Protein AF-A0A9E1IEE6-F1 (afdb_monomer)

Nearest PDB structures (foldseek):
  2by3-assembly1_A  TM=5.890E-01  e=3.927E-01  Deinococcus radiodurans R1 = ATCC 13939 = DSM 20539
  2bhz-assembly1_A  TM=4.614E-01  e=3.352E-01  Deinococcus radiodurans R1 = ATCC 13939 = DSM 20539
  8j0n-assembly1_G  TM=4.152E-01  e=2.861E-01  Homo sapiens
  1h8n-assembly1_A  TM=1.822E-01  e=6.530E-02  Mus musculus
  6fwv-assembly1_A  TM=1.696E-01  e=1.780E-01  Bacillus anthracis

Foldseek 3Di:
DDDDDDDPPDPDDPPDPPPVAPAFDFPDQDFDLQFAFWEWEWEDDVFTKTKIWGWPAHAQQFDAFPDDDPFKGWTDRDADEDDEDPQWDGGSVNDTDGGIAIQQQKWKWKAFPNRTDIFHADPRNMTMDTDRDGFKMWIWMDDDPDTYTYDIWGEDPFDWDKAWEFPADQQQSFKIKIFTDQRVPKFKKKFWWAQPVVVVGRTIMIGMDISVVRIDMDGSVRFNRSQPDRGTDRAWMWTTGWGWDADVRGIYIYIYTYTDGHDYHYD

Secondary structure (DSSP, 8-state):
-----------PPPP------EEE-TTSSS--GGGEEEEEEEEEESEEEEEEEEBSS--TT--S-SEE-SSEEEE------SPPPTTEEE-TTS-EEEPP-B-SS-EEEEEETTEEEEE---GGG-EEEEES--SEEEEEEEETTEEEEEPPEE-------EEEEESS-SSS--SEEEEE---SS--EEEEEEEPPTTS-S--EEEEEEEGGG-EEEE-HHHHGGG--SS------EEEEEEEEEEETTEEEEEEEEEEE-PPEE--

Mean predicted aligned error: 6.98 Å

Sequence (267 aa):
MIFLLLFCCKKEEPPDDKDDTDIVQPEDAFCPHEQLIGTVGVTLEGSLELGARVFDKAHPWIGPPSASSAHCVFHEYQAQCKPCDSGQVCSFAGECVDEQRAVDDLSLIVTVDGIEHTLEPKDLGLIWEQFDQGSRFSFELLWADNHIETEEFTMFDDDLSVTVTAQGDYEHPGELDVSWSNPGSGGYVSTLIPINHHAGAPTFTSCQASASDEEFVVPAEMVDPLSVGTGLEFQSVQYGTYAAAFVDGGCIQFSVFRYRFPDVDFP

Solvent-accessible surface area (backbone atoms only — not comparable to full-atom values): 14568 Å² total; per-residue (Å²): 140,82,86,83,81,83,79,77,80,75,77,80,73,77,80,80,76,80,79,73,64,52,67,46,63,67,85,45,48,65,48,58,69,54,31,32,20,26,43,38,37,39,40,43,72,101,49,39,37,38,44,33,41,44,37,75,34,31,52,56,54,48,49,77,62,78,45,74,62,98,40,32,39,20,34,73,60,77,55,68,50,74,92,50,60,93,70,35,37,56,16,42,88,37,42,69,37,72,54,73,45,52,44,80,69,43,37,38,37,38,30,46,71,84,43,79,44,82,46,61,52,46,82,87,21,37,30,76,51,78,44,101,73,73,50,34,38,31,46,35,42,37,38,95,94,48,50,41,39,47,63,79,40,52,54,73,84,68,84,68,60,55,47,35,38,33,76,28,43,68,59,46,34,34,35,33,46,37,37,40,63,63,73,82,84,62,49,31,38,32,35,67,34,45,30,17,79,84,69,77,52,86,24,34,24,40,34,49,42,53,29,80,62,32,53,54,69,45,55,29,89,52,39,34,82,21,22,41,98,81,17,64,48,73,66,51,37,37,44,26,33,54,26,30,41,80,52,96,67,31,19,34,31,37,37,28,34,32,70,36,72,48,67,77,46,62,119

pLDDT: mean 89.86, std 14.49, range [39.28, 98.56]

Radius of gyration: 23.12 Å; Cα contacts (8 Å, |Δi|>4): 664; chains: 1; bounding box: 61×83×57 Å

Structure (mmCIF, N/CA/C/O backbone):
data_AF-A0A9E1IEE6-F1
#
_entry.id   AF-A0A9E1IEE6-F1
#
loop_
_atom_site.group_PDB
_atom_site.id
_atom_site.type_symbol
_atom_site.label_atom_id
_atom_site.label_alt_id
_atom_site.label_comp_id
_atom_site.label_asym_id
_atom_site.label_entity_id
_atom_site.label_seq_id
_atom_site.pdbx_PDB_ins_code
_atom_site.Cartn_x
_atom_site.Cartn_y
_atom_site.Cartn_z
_atom_site.occupancy
_atom_site.B_iso_or_equiv
_atom_site.auth_seq_id
_atom_site.auth_comp_id
_atom_site.auth_asym_id
_atom_site.auth_atom_id
_atom_site.pdbx_PDB_model_num
ATOM 1 N N . MET A 1 1 ? -38.559 -68.226 28.097 1.00 39.28 1 MET A N 1
ATOM 2 C CA . MET A 1 1 ? -37.328 -67.411 28.080 1.00 39.28 1 MET A CA 1
ATOM 3 C C . MET A 1 1 ? -37.351 -66.622 26.778 1.00 39.28 1 MET A C 1
ATOM 5 O O . MET A 1 1 ? -37.054 -67.185 25.738 1.00 39.28 1 MET A O 1
ATOM 9 N N . ILE A 1 2 ? -37.877 -65.396 26.807 1.00 46.50 2 ILE A N 1
ATOM 10 C CA . ILE A 1 2 ? -38.022 -64.518 25.635 1.00 46.50 2 ILE A CA 1
ATOM 11 C C . ILE A 1 2 ? -37.139 -63.306 25.924 1.00 46.50 2 ILE A C 1
ATOM 13 O O . ILE A 1 2 ? -37.371 -62.606 26.906 1.00 46.50 2 ILE A O 1
ATOM 17 N N . PHE A 1 3 ? -36.089 -63.126 25.126 1.00 41.50 3 PHE A N 1
ATOM 18 C CA . PHE A 1 3 ? -35.199 -61.971 25.189 1.00 41.50 3 PHE A CA 1
ATOM 19 C C . PHE A 1 3 ? -35.854 -60.815 24.419 1.00 41.50 3 PHE A C 1
ATOM 21 O O . PHE A 1 3 ? -36.014 -60.901 23.203 1.00 41.50 3 PHE A O 1
ATOM 28 N N . LEU A 1 4 ? -36.251 -59.752 25.126 1.00 43.28 4 LEU A N 1
ATOM 29 C CA . LEU A 1 4 ? -36.531 -58.447 24.524 1.00 43.28 4 LEU A CA 1
ATOM 30 C C . LEU A 1 4 ? -35.189 -57.758 24.236 1.00 43.28 4 LEU A C 1
ATOM 32 O O . LEU A 1 4 ? -34.442 -57.457 25.166 1.00 43.28 4 LEU A O 1
ATOM 36 N N . LEU A 1 5 ? -34.897 -57.492 22.964 1.00 47.44 5 LEU A N 1
ATOM 37 C CA . LEU A 1 5 ? -33.837 -56.576 22.544 1.00 47.44 5 LEU A CA 1
ATOM 38 C C . LEU A 1 5 ? -34.449 -55.176 22.409 1.00 47.44 5 LEU A C 1
ATOM 40 O O . LEU A 1 5 ? -35.192 -54.910 21.466 1.00 47.44 5 LEU A O 1
ATOM 44 N N . LEU A 1 6 ? -34.155 -54.294 23.370 1.00 48.22 6 LEU A N 1
ATOM 45 C CA . LEU A 1 6 ? -34.354 -52.854 23.216 1.00 48.22 6 LEU A CA 1
ATOM 46 C C . LEU A 1 6 ? -33.295 -52.328 22.238 1.00 48.22 6 LEU A C 1
ATOM 48 O O . LEU A 1 6 ? -32.111 -52.279 22.567 1.00 48.22 6 LEU A O 1
ATOM 52 N N . PHE A 1 7 ? -33.727 -51.921 21.048 1.00 47.34 7 PHE A N 1
ATOM 53 C CA . PHE A 1 7 ? -32.937 -51.058 20.176 1.00 47.34 7 PHE A CA 1
ATOM 54 C C . PHE A 1 7 ? -32.988 -49.631 20.737 1.00 47.34 7 PHE A C 1
ATOM 56 O O . PHE A 1 7 ? -34.015 -48.959 20.650 1.00 47.34 7 PHE A O 1
ATOM 63 N N . CYS A 1 8 ? -31.886 -49.171 21.332 1.00 49.84 8 CYS A N 1
ATOM 64 C CA . CYS A 1 8 ? -31.658 -47.748 21.561 1.00 49.84 8 CYS A CA 1
ATOM 65 C C . CYS A 1 8 ? -31.449 -47.071 20.203 1.00 49.84 8 CYS A C 1
ATOM 67 O O . CYS A 1 8 ? -30.401 -47.250 19.582 1.00 49.84 8 CYS A O 1
ATOM 69 N N . CYS A 1 9 ? -32.420 -46.275 19.754 1.00 49.56 9 CYS A N 1
ATOM 70 C CA . CYS A 1 9 ? -32.167 -45.258 18.741 1.00 49.56 9 CYS A CA 1
ATOM 71 C C . CYS A 1 9 ? -31.188 -44.242 19.335 1.00 49.56 9 CYS A C 1
ATOM 73 O O . CYS A 1 9 ? -31.548 -43.455 20.212 1.00 49.56 9 CYS A O 1
ATOM 75 N N . LYS A 1 10 ? -29.937 -44.294 18.880 1.00 45.06 10 LYS A N 1
ATOM 76 C CA . LYS A 1 10 ? -28.963 -43.229 19.089 1.00 45.06 10 LYS A CA 1
ATOM 77 C C . LYS A 1 10 ? -29.483 -42.030 18.293 1.00 45.06 10 LYS A C 1
ATOM 79 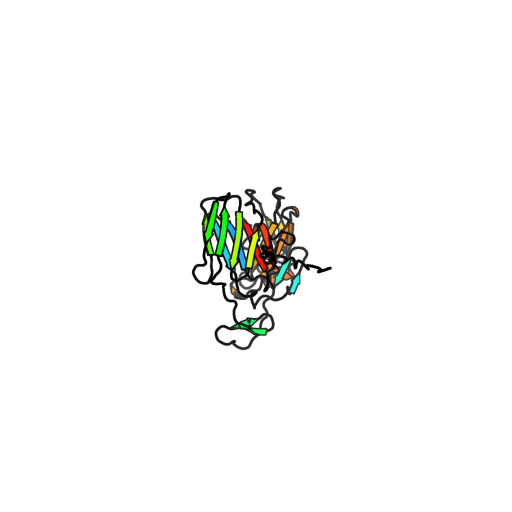O O . LYS A 1 10 ? -29.656 -42.133 17.083 1.00 45.06 10 LYS A O 1
ATOM 84 N N . LYS A 1 11 ? -29.848 -40.956 18.990 1.00 53.25 11 LYS A N 1
ATOM 85 C CA . LYS A 1 11 ? -30.224 -39.685 18.371 1.00 53.25 11 LYS A CA 1
ATOM 86 C C . LYS A 1 11 ? -28.966 -39.171 17.667 1.00 53.25 11 LYS A C 1
ATOM 88 O O . LYS A 1 11 ? -27.964 -38.962 18.341 1.00 53.25 11 LYS A O 1
ATOM 93 N N . GLU A 1 12 ? -28.993 -39.093 16.341 1.00 50.31 12 GLU A N 1
ATOM 94 C CA . GLU A 1 12 ? -27.952 -38.400 15.582 1.00 50.31 12 GLU A CA 1
ATOM 95 C C . GLU A 1 12 ? -28.009 -36.928 15.998 1.00 50.31 12 GLU A C 1
ATOM 97 O O . GLU A 1 12 ? -29.058 -36.284 15.901 1.00 50.31 12 GLU A O 1
ATOM 102 N N . GLU A 1 13 ? -26.917 -36.444 16.585 1.00 48.12 13 GLU A N 1
ATOM 103 C CA . GLU A 1 13 ? -26.694 -35.013 16.749 1.00 48.12 13 GLU A CA 1
ATOM 104 C C . GLU A 1 13 ? -26.532 -34.416 15.344 1.00 48.12 13 GLU A C 1
ATOM 106 O O . GLU A 1 13 ? -25.878 -35.042 14.501 1.00 48.12 13 GLU A O 1
ATOM 111 N N . PRO A 1 14 ? -27.178 -33.274 15.047 1.00 48.75 14 PRO A N 1
ATOM 112 C CA . PRO A 1 14 ? -26.923 -32.571 13.798 1.00 48.75 14 PRO A CA 1
ATOM 113 C C . PRO A 1 14 ? -25.427 -32.231 13.715 1.00 48.75 14 PRO A C 1
ATOM 115 O O . PRO A 1 14 ? -24.804 -32.038 14.763 1.00 48.75 14 PRO A O 1
ATOM 118 N N . PRO A 1 15 ? -24.840 -32.211 12.506 1.00 47.53 15 PRO A N 1
ATOM 119 C CA . PRO A 1 15 ? -23.459 -31.786 12.339 1.00 47.53 15 PRO A CA 1
ATOM 120 C C . PRO A 1 15 ? -23.297 -30.395 12.952 1.00 47.53 15 PRO A C 1
ATOM 122 O O . PRO A 1 15 ? -24.140 -29.527 12.735 1.00 47.53 15 PRO A O 1
ATOM 125 N N . ASP A 1 16 ? -22.252 -30.256 13.762 1.00 49.31 16 ASP A N 1
ATOM 126 C CA . ASP A 1 16 ? -21.750 -28.990 14.284 1.00 49.31 16 ASP A CA 1
ATOM 127 C C . ASP A 1 16 ? -21.606 -28.037 13.088 1.00 49.31 16 ASP A C 1
ATOM 129 O O . ASP A 1 16 ? -20.871 -28.352 12.144 1.00 49.31 16 ASP A O 1
ATOM 133 N N . ASP A 1 17 ? -22.399 -26.961 13.070 1.00 45.16 17 ASP A N 1
ATOM 134 C CA . ASP A 1 17 ? -22.269 -25.902 12.073 1.00 45.16 17 ASP A CA 1
ATOM 135 C C . ASP A 1 17 ? -20.846 -25.371 12.209 1.00 45.16 17 ASP A C 1
ATOM 137 O O . ASP A 1 17 ? -20.425 -24.934 13.280 1.00 45.16 17 ASP A O 1
ATOM 141 N N . LYS A 1 18 ? -20.090 -25.499 11.123 1.00 43.19 18 LYS A N 1
ATOM 142 C CA . LYS A 1 18 ? -18.751 -24.951 10.999 1.00 43.19 18 LYS A CA 1
ATOM 143 C C . LYS A 1 18 ? -18.855 -23.438 11.077 1.00 43.19 18 LYS A C 1
ATOM 145 O O . LYS A 1 18 ? -19.080 -22.769 10.074 1.00 43.19 18 LYS A O 1
ATOM 150 N N . ASP A 1 19 ? -18.688 -22.930 12.283 1.00 45.59 19 ASP A N 1
ATOM 151 C CA . ASP A 1 19 ? -18.211 -21.583 12.538 1.00 45.59 19 ASP A CA 1
ATOM 152 C C . ASP A 1 19 ? -16.728 -21.548 12.111 1.00 45.59 19 ASP A C 1
ATOM 154 O O . ASP A 1 19 ? -15.821 -21.500 12.939 1.00 45.59 19 ASP A O 1
ATOM 158 N N . ASP A 1 20 ? -16.472 -21.721 10.805 1.00 49.97 20 ASP A N 1
ATOM 159 C CA . ASP A 1 20 ? -15.147 -21.579 10.181 1.00 49.97 20 ASP A CA 1
ATOM 160 C C . ASP A 1 20 ? -14.865 -20.065 10.031 1.00 49.97 20 ASP A C 1
ATOM 162 O O . ASP A 1 20 ? -14.604 -19.558 8.944 1.00 49.97 20 ASP A O 1
ATOM 166 N N . THR A 1 21 ? -15.007 -19.319 11.130 1.00 53.78 21 THR A N 1
ATOM 167 C CA . THR A 1 21 ? -14.594 -17.920 11.213 1.00 53.78 21 THR A CA 1
ATOM 168 C C . THR A 1 21 ? -13.086 -17.920 11.429 1.00 53.78 21 THR A C 1
ATOM 170 O O . THR A 1 21 ? -12.598 -18.180 12.535 1.00 53.78 21 THR A O 1
ATOM 173 N N . ASP A 1 22 ? -12.335 -17.675 10.358 1.00 62.53 22 ASP A N 1
ATOM 174 C CA . ASP A 1 22 ? -10.891 -17.502 10.440 1.00 62.53 22 ASP A CA 1
ATOM 175 C C . ASP A 1 22 ? -10.611 -16.128 11.058 1.00 62.53 22 ASP A C 1
ATOM 177 O O . ASP A 1 22 ? -10.571 -15.101 10.379 1.00 62.53 22 ASP A O 1
ATOM 181 N N . ILE A 1 23 ? -10.437 -16.100 12.383 1.00 58.31 23 ILE A N 1
ATOM 182 C CA . ILE A 1 23 ? -9.894 -14.924 13.067 1.00 58.31 23 ILE A CA 1
ATOM 183 C C . ILE A 1 23 ? -8.430 -14.817 12.660 1.00 58.31 23 ILE A C 1
ATOM 185 O O . ILE A 1 23 ? -7.586 -15.624 13.063 1.00 58.31 23 ILE A O 1
ATOM 189 N N . VAL A 1 24 ? -8.128 -13.808 11.856 1.00 60.81 24 VAL A N 1
ATOM 190 C CA . VAL A 1 24 ? -6.790 -13.609 11.315 1.00 60.81 24 VAL A CA 1
ATOM 191 C C . VAL A 1 24 ? -5.904 -13.009 12.402 1.00 60.81 24 VAL A C 1
ATOM 193 O O . VAL A 1 24 ? -6.011 -11.832 12.747 1.00 60.81 24 VAL A O 1
ATOM 196 N N . GLN A 1 25 ? -5.025 -13.845 12.957 1.00 48.28 25 GLN A N 1
ATOM 197 C CA . GLN A 1 25 ? -3.918 -13.414 13.810 1.00 48.28 25 GLN A CA 1
ATOM 198 C C . GLN A 1 25 ? -2.826 -12.772 12.930 1.00 48.28 25 GLN A C 1
ATOM 200 O O . GLN A 1 25 ? -2.520 -13.306 11.862 1.00 48.28 25 GLN A O 1
ATOM 205 N N . PRO A 1 26 ? -2.185 -11.674 13.364 1.00 49.47 26 PRO A N 1
ATOM 206 C CA . PRO A 1 26 ? -1.123 -10.996 12.620 1.00 49.47 26 PRO A CA 1
ATOM 207 C C . PRO A 1 26 ? 0.211 -11.763 12.699 1.00 49.47 26 PRO A C 1
ATOM 209 O O . PRO A 1 26 ? 1.208 -11.242 13.195 1.00 49.47 26 PRO A O 1
ATOM 212 N N . GLU A 1 27 ? 0.249 -13.021 12.251 1.00 45.22 27 GLU A N 1
ATOM 213 C CA . GLU A 1 27 ? 1.517 -13.754 12.109 1.00 45.22 27 GLU A CA 1
ATOM 214 C C . GLU A 1 27 ? 2.312 -13.249 10.890 1.00 45.22 27 GLU A C 1
ATOM 216 O O . GLU A 1 27 ? 3.538 -13.172 10.962 1.00 45.22 27 GLU A O 1
ATOM 221 N N . ASP A 1 28 ? 1.612 -12.774 9.850 1.00 61.97 28 ASP A N 1
ATOM 222 C CA . ASP A 1 28 ? 2.162 -12.004 8.733 1.00 61.97 28 ASP A CA 1
ATOM 223 C C . ASP A 1 28 ? 1.410 -10.667 8.604 1.00 61.97 28 ASP A C 1
ATOM 225 O O . ASP A 1 28 ? 0.193 -10.621 8.422 1.00 61.97 28 ASP A O 1
ATOM 229 N N . ALA A 1 29 ? 2.127 -9.546 8.710 1.00 83.81 29 ALA A N 1
ATOM 230 C CA . ALA A 1 29 ? 1.506 -8.220 8.650 1.00 83.81 29 ALA A CA 1
ATOM 231 C C . ALA A 1 29 ? 1.105 -7.801 7.222 1.00 83.81 29 ALA A C 1
ATOM 233 O O . ALA A 1 29 ? 0.252 -6.925 7.059 1.00 83.81 29 ALA A O 1
ATOM 234 N N . PHE A 1 30 ? 1.702 -8.414 6.193 1.00 93.94 30 PHE A N 1
ATOM 235 C CA . PHE A 1 30 ? 1.582 -7.952 4.812 1.00 93.94 30 PHE A CA 1
ATOM 236 C C . PHE A 1 30 ? 1.336 -9.075 3.811 1.00 93.94 30 PHE A C 1
ATOM 238 O O . PHE A 1 30 ? 2.014 -10.103 3.826 1.00 93.94 30 PHE A O 1
ATOM 245 N N . CYS A 1 31 ? 0.413 -8.831 2.885 1.00 95.81 31 CYS A N 1
ATOM 246 C CA . CYS A 1 31 ? 0.220 -9.693 1.728 1.00 95.81 31 CYS A CA 1
ATOM 247 C C . CYS A 1 31 ? 1.397 -9.566 0.747 1.00 95.81 31 CYS A C 1
ATOM 249 O O . CYS A 1 31 ? 1.777 -8.444 0.400 1.00 95.81 31 CYS A O 1
ATOM 251 N N . PRO A 1 32 ? 1.919 -10.677 0.195 1.00 95.44 32 PRO A N 1
ATOM 252 C CA . PRO A 1 32 ? 2.726 -10.619 -1.018 1.00 95.44 32 PRO A CA 1
ATOM 253 C C . PRO A 1 32 ? 1.919 -9.974 -2.154 1.00 95.44 32 PRO A C 1
ATOM 255 O O . PRO A 1 32 ? 0.765 -10.349 -2.381 1.00 95.44 32 PRO A O 1
ATOM 258 N N . HIS A 1 33 ? 2.504 -9.017 -2.881 1.00 95.69 33 HIS A N 1
ATOM 259 C CA . HIS A 1 33 ? 1.788 -8.256 -3.919 1.00 95.69 33 HIS A CA 1
ATOM 260 C C . HIS A 1 33 ? 1.242 -9.147 -5.038 1.00 95.69 33 HIS A C 1
ATOM 262 O O . HIS A 1 33 ? 0.159 -8.891 -5.558 1.00 95.69 33 HIS A O 1
ATOM 268 N N . GLU A 1 34 ? 1.941 -10.230 -5.383 1.00 95.56 34 GLU A N 1
ATOM 269 C CA . GLU A 1 34 ? 1.495 -11.210 -6.379 1.00 95.56 34 GLU A CA 1
ATOM 270 C C . GLU A 1 34 ? 0.318 -12.084 -5.910 1.00 95.56 34 GLU A C 1
ATOM 272 O O . GLU A 1 34 ? -0.264 -12.818 -6.707 1.00 95.56 34 GLU A O 1
ATOM 277 N N . GLN A 1 35 ? -0.042 -12.007 -4.626 1.00 96.88 35 GLN A N 1
ATOM 278 C CA . GLN A 1 35 ? -1.194 -12.687 -4.033 1.00 96.88 35 GLN A CA 1
ATOM 279 C C . GLN A 1 35 ? -2.281 -11.706 -3.582 1.00 96.88 35 GLN A C 1
ATOM 281 O O . GLN A 1 35 ? -3.348 -12.153 -3.174 1.00 96.88 35 GLN A O 1
ATOM 286 N N . LEU A 1 36 ? -2.051 -10.391 -3.645 1.00 97.25 36 LEU A N 1
ATOM 287 C CA . LEU A 1 36 ? -2.997 -9.389 -3.164 1.00 97.25 36 LEU A CA 1
ATOM 288 C C . LEU A 1 36 ? -4.257 -9.365 -4.042 1.00 97.25 36 LEU A C 1
ATOM 290 O O . LEU A 1 36 ? -4.208 -8.982 -5.212 1.00 97.25 36 LEU A O 1
ATOM 294 N N . ILE A 1 37 ? -5.392 -9.738 -3.454 1.00 97.69 37 ILE A N 1
ATOM 295 C CA . ILE A 1 37 ? -6.711 -9.713 -4.101 1.00 97.69 37 ILE A CA 1
ATOM 296 C C . ILE A 1 37 ? -7.607 -8.611 -3.553 1.00 97.69 37 ILE A C 1
ATOM 298 O O . ILE A 1 37 ? -8.647 -8.333 -4.135 1.00 97.69 37 ILE A O 1
ATOM 302 N N . GLY A 1 38 ? -7.245 -7.967 -2.447 1.00 97.44 38 GLY A N 1
ATOM 303 C CA . GLY A 1 38 ? -8.067 -6.907 -1.888 1.00 97.44 38 GLY A CA 1
ATOM 304 C C . GLY A 1 38 ? -7.380 -6.114 -0.797 1.00 97.44 38 GLY A C 1
ATOM 305 O O . GLY A 1 38 ? -6.388 -6.548 -0.215 1.00 97.44 38 GLY A O 1
ATOM 306 N N . THR A 1 39 ? -7.928 -4.942 -0.519 1.00 98.00 39 THR A N 1
ATOM 307 C CA . THR A 1 39 ? -7.493 -4.078 0.575 1.00 98.00 39 THR A CA 1
ATOM 308 C C . THR A 1 39 ? -8.702 -3.612 1.375 1.00 98.00 39 THR A C 1
ATOM 310 O O . THR A 1 39 ? -9.770 -3.363 0.814 1.00 98.00 39 THR A O 1
ATOM 313 N N . VAL A 1 40 ? -8.526 -3.487 2.686 1.00 98.31 40 VAL A N 1
ATOM 314 C CA . VAL A 1 40 ? -9.451 -2.847 3.624 1.00 98.31 40 VAL A CA 1
ATOM 315 C C . VAL A 1 40 ? -8.610 -1.924 4.491 1.00 98.31 40 VAL A C 1
ATOM 317 O O . VAL A 1 40 ? -7.731 -2.373 5.223 1.00 98.31 40 VAL A O 1
ATOM 320 N N . GLY A 1 41 ? -8.817 -0.620 4.375 1.00 97.62 41 GLY A N 1
ATOM 321 C CA . GLY A 1 41 ? -7.903 0.345 4.960 1.00 97.62 41 GLY A CA 1
ATOM 322 C C . GLY A 1 41 ? -8.595 1.570 5.517 1.00 97.62 41 GLY A C 1
ATOM 323 O O . GLY A 1 41 ? -9.463 2.135 4.856 1.00 97.62 41 GLY A O 1
ATOM 324 N N . VAL A 1 42 ? -8.167 2.002 6.701 1.00 98.12 42 VAL A N 1
ATOM 325 C CA . VAL A 1 42 ? -8.459 3.336 7.224 1.00 98.12 42 VAL A CA 1
ATOM 326 C C . VAL A 1 42 ? -7.202 4.189 7.150 1.00 98.12 42 VAL A C 1
ATOM 328 O O . VAL A 1 42 ? -6.152 3.825 7.681 1.00 98.12 42 VAL A O 1
ATOM 331 N N . THR A 1 43 ? -7.335 5.357 6.542 1.00 96.62 43 THR A N 1
ATOM 332 C CA . THR A 1 43 ? -6.261 6.326 6.364 1.00 96.62 43 THR A CA 1
ATOM 333 C C . THR A 1 43 ? -6.620 7.633 7.051 1.00 96.62 43 THR A C 1
ATOM 335 O O . THR A 1 43 ? -7.764 8.078 6.992 1.00 96.62 43 THR A O 1
ATOM 338 N N . LEU A 1 44 ? -5.638 8.289 7.672 1.00 92.88 44 LEU A N 1
ATOM 339 C CA . LEU A 1 44 ? -5.771 9.676 8.119 1.00 92.88 44 LEU A CA 1
ATOM 340 C C . LEU A 1 44 ? -4.860 10.607 7.307 1.00 92.88 44 LEU A C 1
ATOM 342 O O . LEU A 1 44 ? -3.640 10.616 7.496 1.00 92.88 44 LEU A O 1
ATOM 346 N N . GLU A 1 45 ? -5.476 11.444 6.472 1.00 88.50 45 GLU A N 1
ATOM 347 C CA . GLU A 1 45 ? -4.833 12.543 5.740 1.00 88.50 45 GLU A CA 1
ATOM 348 C C . GLU A 1 45 ? -5.735 13.781 5.767 1.00 88.50 45 GLU A C 1
ATOM 350 O O . GLU A 1 45 ? -6.580 14.000 4.904 1.00 88.50 45 GLU A O 1
ATOM 355 N N . GLY A 1 46 ? -5.631 14.575 6.833 1.00 87.62 46 GLY A N 1
ATOM 356 C CA . GLY A 1 46 ? -6.554 15.687 7.087 1.00 87.62 46 GLY A CA 1
ATOM 357 C C . GLY A 1 46 ? -7.966 15.243 7.498 1.00 87.62 46 GLY A C 1
ATOM 358 O O . GLY A 1 46 ? -8.560 15.882 8.363 1.00 87.62 46 GLY A O 1
ATOM 359 N N . SER A 1 47 ? -8.472 14.137 6.949 1.00 93.25 47 SER A N 1
ATOM 360 C CA . SER A 1 47 ? -9.706 13.467 7.351 1.00 93.25 47 SER A CA 1
ATOM 361 C C . SER A 1 47 ? -9.517 11.951 7.457 1.00 93.25 47 SER A C 1
ATOM 363 O O . SER A 1 47 ? -8.559 11.410 6.902 1.00 93.25 47 SER A O 1
ATOM 365 N N . LEU A 1 48 ? -10.375 11.298 8.247 1.00 96.12 48 LEU A N 1
ATOM 366 C CA . LEU A 1 48 ? -10.333 9.859 8.488 1.00 96.12 48 LEU A CA 1
ATOM 367 C C . LEU A 1 48 ? -11.204 9.159 7.441 1.00 96.12 48 LEU A C 1
ATOM 369 O O . LEU A 1 48 ? -12.428 9.286 7.456 1.00 96.12 48 LEU A O 1
ATOM 373 N N . GLU A 1 49 ? -10.566 8.437 6.532 1.00 97.75 49 GLU A N 1
ATOM 374 C CA . GLU A 1 49 ? -11.211 7.832 5.369 1.00 97.75 49 GLU A CA 1
ATOM 375 C C . GLU A 1 49 ? -11.036 6.321 5.390 1.00 97.75 49 GLU A C 1
ATOM 377 O O . GLU A 1 49 ? -9.941 5.817 5.624 1.00 97.75 49 GLU A O 1
ATOM 382 N N . LEU A 1 50 ? -12.115 5.598 5.117 1.00 98.12 50 LEU A N 1
ATOM 383 C CA . LEU A 1 50 ? -12.109 4.161 4.902 1.00 98.12 50 LEU A CA 1
ATOM 384 C C . LEU A 1 50 ? -12.241 3.876 3.410 1.00 98.12 50 LEU A C 1
ATOM 386 O O . LEU A 1 50 ? -13.145 4.388 2.748 1.00 98.12 50 LEU A O 1
ATOM 390 N N . GLY A 1 51 ? -11.386 2.995 2.907 1.00 97.75 51 GLY A N 1
ATOM 391 C CA . GLY A 1 51 ? -11.511 2.396 1.588 1.00 97.75 51 GLY A CA 1
ATOM 392 C C . GLY A 1 51 ? -11.437 0.879 1.685 1.00 97.75 51 GLY A C 1
ATOM 393 O O . GLY A 1 51 ? -10.582 0.343 2.387 1.00 97.75 51 GLY A O 1
ATOM 394 N N . ALA A 1 52 ? -12.303 0.178 0.961 1.00 98.19 52 ALA A N 1
ATOM 395 C CA . ALA A 1 52 ? -12.175 -1.261 0.792 1.00 98.19 52 ALA A CA 1
ATOM 396 C C . ALA A 1 52 ? -12.554 -1.709 -0.616 1.00 98.19 52 ALA A C 1
ATOM 398 O O . ALA A 1 52 ? -13.470 -1.167 -1.241 1.00 98.19 52 ALA A O 1
ATOM 399 N N . ARG A 1 53 ? -11.830 -2.706 -1.123 1.00 97.88 53 ARG A N 1
ATOM 400 C CA . ARG A 1 53 ? -12.104 -3.338 -2.412 1.00 97.88 53 ARG A CA 1
ATOM 401 C C . ARG A 1 53 ? -11.508 -4.736 -2.449 1.00 97.88 53 ARG A C 1
ATOM 403 O O . ARG A 1 53 ? -10.343 -4.908 -2.107 1.00 97.88 53 ARG A O 1
ATOM 410 N N . VAL A 1 54 ? -12.284 -5.703 -2.926 1.00 97.62 54 VAL A N 1
ATOM 411 C CA . VAL A 1 54 ? -11.853 -7.094 -3.122 1.00 97.62 54 VAL A CA 1
ATOM 412 C C . VAL A 1 54 ? -12.103 -7.500 -4.569 1.00 97.62 54 VAL A C 1
ATOM 414 O O . VAL A 1 54 ? -13.085 -7.075 -5.183 1.00 97.62 54 VAL A O 1
ATOM 417 N N . PHE A 1 55 ? -11.201 -8.303 -5.118 1.00 97.69 55 PHE A N 1
ATOM 418 C CA . PHE A 1 55 ? -11.240 -8.851 -6.464 1.00 97.69 55 PHE A CA 1
ATOM 419 C C . PHE A 1 55 ? -11.290 -10.380 -6.436 1.00 97.69 55 PHE A C 1
ATOM 421 O O . PHE A 1 55 ? -10.900 -11.020 -5.465 1.00 97.69 55 PHE A O 1
ATOM 428 N N . ASP A 1 56 ? -11.742 -10.961 -7.543 1.00 96.25 56 ASP A N 1
ATOM 429 C CA . ASP A 1 56 ? -11.822 -12.409 -7.751 1.00 96.25 56 ASP A CA 1
ATOM 430 C C . ASP A 1 56 ? -10.455 -13.112 -7.866 1.00 96.25 56 ASP A C 1
ATOM 432 O O . ASP A 1 56 ? -10.383 -14.337 -7.765 1.00 96.25 56 ASP A O 1
ATOM 436 N N . LYS A 1 57 ? -9.377 -12.360 -8.114 1.00 96.69 57 LYS A N 1
ATOM 437 C CA . LYS A 1 57 ? -7.998 -12.855 -8.238 1.00 96.69 57 LYS A CA 1
ATOM 438 C C . LYS A 1 57 ? -6.983 -11.724 -8.095 1.00 96.69 57 LYS A C 1
ATOM 440 O O . LYS A 1 57 ? -7.330 -10.548 -8.203 1.00 96.69 57 LYS A O 1
ATOM 445 N N . ALA A 1 58 ? -5.718 -12.105 -7.924 1.00 96.88 58 ALA A N 1
ATOM 446 C CA . ALA A 1 58 ? -4.609 -11.164 -7.850 1.00 96.88 58 ALA A CA 1
ATOM 447 C C . ALA A 1 58 ? -4.395 -10.428 -9.178 1.00 96.88 58 ALA A C 1
ATOM 449 O O . ALA A 1 58 ? -4.754 -10.916 -10.259 1.00 96.88 58 ALA A O 1
ATOM 450 N N . HIS A 1 59 ? -3.772 -9.254 -9.093 1.00 95.31 59 HIS A N 1
ATOM 451 C CA . HIS A 1 59 ? -3.589 -8.390 -10.248 1.00 95.31 59 HIS A CA 1
ATOM 452 C C . HIS A 1 59 ? -2.729 -9.067 -11.335 1.00 95.31 59 HIS A C 1
ATOM 454 O O . HIS A 1 59 ? -1.545 -9.313 -11.103 1.00 95.31 59 HIS A O 1
ATOM 460 N N . PRO A 1 60 ? -3.239 -9.296 -12.569 1.00 94.94 60 PRO A N 1
ATOM 461 C CA . PRO A 1 60 ? -2.528 -10.093 -13.579 1.00 94.94 60 PRO A CA 1
ATOM 462 C C . PRO A 1 60 ? -1.159 -9.550 -14.005 1.00 94.94 60 PRO A C 1
ATOM 464 O O . PRO A 1 60 ? -0.332 -10.290 -14.535 1.00 94.94 60 PRO A O 1
ATOM 467 N N . TRP A 1 61 ? -0.940 -8.245 -13.840 1.00 94.12 61 TRP A N 1
ATOM 468 C CA . TRP A 1 61 ? 0.325 -7.566 -14.150 1.00 94.12 61 TRP A CA 1
ATOM 469 C C . TRP A 1 61 ? 1.429 -7.779 -13.118 1.00 94.12 61 TRP A C 1
ATOM 471 O O . TRP A 1 61 ? 2.588 -7.533 -13.443 1.00 94.12 61 TRP A O 1
ATOM 481 N N . ILE A 1 62 ? 1.091 -8.218 -11.906 1.00 94.88 62 ILE A N 1
ATOM 482 C CA . ILE A 1 62 ? 2.053 -8.354 -10.818 1.00 94.88 62 ILE A CA 1
ATOM 483 C C . ILE A 1 62 ? 2.555 -9.797 -10.798 1.00 94.88 62 ILE A C 1
ATOM 485 O O . ILE A 1 62 ? 1.800 -10.735 -10.556 1.00 94.88 62 ILE A O 1
ATOM 489 N N . GLY A 1 63 ? 3.838 -9.970 -11.104 1.00 93.62 63 GLY A N 1
ATOM 490 C CA . GLY A 1 63 ? 4.549 -11.235 -10.939 1.00 93.62 63 GLY A CA 1
ATOM 491 C C . GLY A 1 63 ? 5.393 -11.267 -9.666 1.00 93.62 63 GLY A C 1
ATOM 492 O O . GLY A 1 63 ? 5.373 -10.305 -8.894 1.00 93.62 63 GLY A O 1
ATOM 493 N N . PRO A 1 64 ? 6.183 -12.339 -9.471 1.00 95.38 64 PRO A N 1
ATOM 494 C CA . PRO A 1 64 ? 7.177 -12.400 -8.406 1.00 95.38 64 PRO A CA 1
ATOM 495 C C . PRO A 1 64 ? 8.144 -11.208 -8.468 1.00 95.38 64 PRO A C 1
ATOM 497 O O . PRO A 1 64 ? 8.415 -10.706 -9.566 1.00 95.38 64 PRO A O 1
ATOM 500 N N . PRO A 1 65 ? 8.707 -10.780 -7.328 1.00 96.88 65 PRO A N 1
ATOM 501 C CA . PRO A 1 65 ? 9.653 -9.675 -7.308 1.00 96.88 65 PRO A CA 1
ATOM 502 C C . PRO A 1 65 ? 10.901 -10.003 -8.138 1.00 96.88 65 PRO A C 1
ATOM 504 O O . PRO A 1 65 ? 11.444 -11.109 -8.068 1.00 96.88 65 PRO A O 1
ATOM 507 N N . SER A 1 66 ? 11.371 -9.036 -8.926 1.00 97.19 66 SER A N 1
ATOM 508 C CA . SER A 1 66 ? 12.600 -9.157 -9.720 1.00 97.19 66 SER A CA 1
ATOM 509 C C . SER A 1 66 ? 13.856 -8.892 -8.884 1.00 97.19 66 SER A C 1
ATOM 511 O O . SER A 1 66 ? 14.933 -9.387 -9.224 1.00 97.19 66 SER A O 1
ATOM 513 N N . ALA A 1 67 ? 13.716 -8.174 -7.765 1.00 97.88 67 ALA A N 1
ATOM 514 C CA . ALA A 1 67 ? 14.747 -7.994 -6.750 1.00 97.88 67 ALA A CA 1
ATOM 515 C C . ALA A 1 67 ? 14.127 -7.884 -5.343 1.00 97.88 67 ALA A C 1
ATOM 517 O O . ALA A 1 67 ? 12.976 -7.477 -5.190 1.00 97.88 67 ALA A O 1
ATOM 518 N N . SER A 1 68 ? 14.898 -8.236 -4.311 1.00 97.88 68 SER A N 1
ATOM 519 C CA . SER A 1 68 ? 14.473 -8.165 -2.906 1.00 97.88 68 SER A CA 1
ATOM 520 C C . SER A 1 68 ? 15.634 -7.815 -1.975 1.00 97.88 68 SER A C 1
ATOM 522 O O . SER A 1 68 ? 16.755 -8.286 -2.184 1.00 97.88 68 SER A O 1
ATOM 524 N N . SER A 1 69 ? 15.355 -7.049 -0.925 1.00 96.75 69 SER A N 1
ATOM 525 C CA . SER A 1 69 ? 16.255 -6.747 0.190 1.00 96.75 69 SER A CA 1
ATOM 526 C C . SER A 1 69 ? 15.616 -7.197 1.511 1.00 96.75 69 SER A C 1
ATOM 528 O O . SER A 1 69 ? 14.627 -7.927 1.509 1.00 96.75 69 SER A O 1
ATOM 530 N N . ALA A 1 70 ? 16.187 -6.796 2.651 1.00 95.56 70 ALA A N 1
ATOM 531 C CA . ALA A 1 70 ? 15.609 -7.100 3.960 1.00 95.56 70 ALA A CA 1
ATOM 532 C C . ALA A 1 70 ? 14.212 -6.481 4.155 1.00 95.56 70 ALA A C 1
ATOM 534 O O . ALA A 1 70 ? 13.363 -7.097 4.791 1.00 95.56 70 ALA A O 1
ATOM 535 N N . HIS A 1 71 ? 13.983 -5.291 3.593 1.00 97.19 71 HIS A N 1
ATOM 536 C CA . HIS A 1 71 ? 12.762 -4.510 3.810 1.00 97.19 71 HIS A CA 1
ATOM 537 C C . HIS A 1 71 ? 11.988 -4.225 2.528 1.00 97.19 71 HIS A C 1
ATOM 539 O O . HIS A 1 71 ? 10.838 -3.815 2.615 1.00 97.19 71 HIS A O 1
ATOM 545 N N . CYS A 1 72 ? 12.594 -4.416 1.355 1.00 98.31 72 CYS A N 1
ATOM 546 C CA . CYS A 1 72 ? 12.021 -3.982 0.087 1.00 98.31 72 CYS A CA 1
ATOM 547 C C . CYS A 1 72 ? 11.905 -5.115 -0.926 1.00 98.31 72 CYS A C 1
ATOM 549 O O . CYS A 1 72 ? 12.752 -6.009 -0.995 1.00 98.31 72 CYS A O 1
ATOM 551 N N . VAL A 1 73 ? 10.886 -5.020 -1.770 1.00 98.00 73 VAL A N 1
ATOM 552 C CA . VAL A 1 73 ? 10.688 -5.852 -2.954 1.00 98.00 73 VAL A CA 1
ATOM 553 C C . VAL A 1 73 ? 10.416 -4.964 -4.161 1.00 98.00 73 VAL A C 1
ATOM 555 O O . VAL A 1 73 ? 9.664 -3.993 -4.075 1.00 98.00 73 VAL A O 1
ATOM 558 N N . PHE A 1 74 ? 11.034 -5.295 -5.290 1.00 98.25 74 PHE A N 1
ATOM 559 C CA . PHE A 1 74 ? 10.856 -4.595 -6.558 1.00 98.25 74 PHE A CA 1
ATOM 560 C C . PHE A 1 74 ? 10.072 -5.476 -7.528 1.00 98.25 74 PHE A C 1
ATOM 562 O O . PHE A 1 74 ? 10.46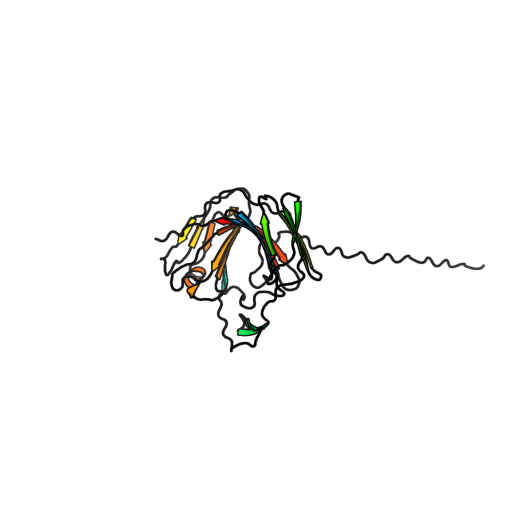8 -6.612 -7.799 1.00 98.25 74 PHE A O 1
ATOM 569 N N . HIS A 1 75 ? 8.969 -4.947 -8.055 1.00 97.31 75 HIS A N 1
ATOM 570 C CA . HIS A 1 75 ? 8.147 -5.592 -9.071 1.00 97.31 75 HIS A CA 1
ATOM 571 C C . HIS A 1 75 ? 8.296 -4.841 -10.390 1.00 97.31 75 HIS A C 1
ATOM 573 O O . HIS A 1 75 ? 7.936 -3.669 -10.513 1.00 97.31 75 HIS A O 1
ATOM 579 N N . GLU A 1 76 ? 8.810 -5.539 -11.396 1.00 94.56 76 GLU A N 1
ATOM 580 C CA . GLU A 1 76 ? 9.028 -4.978 -12.721 1.00 94.56 76 GLU A CA 1
ATOM 581 C C . GLU A 1 76 ? 7.967 -5.474 -13.702 1.00 94.56 76 GLU A C 1
ATOM 583 O O . GLU A 1 76 ? 7.817 -6.677 -13.929 1.00 94.56 76 GLU A O 1
ATOM 588 N N . TYR A 1 77 ? 7.252 -4.550 -14.339 1.00 89.81 77 TYR A N 1
ATOM 589 C CA . TYR A 1 77 ? 6.338 -4.898 -15.414 1.00 89.81 77 TYR A CA 1
ATOM 590 C C . TYR A 1 77 ? 7.071 -4.971 -16.756 1.00 89.81 77 TYR A C 1
ATOM 592 O O . TYR A 1 77 ? 7.478 -3.954 -17.315 1.00 89.81 77 TYR A O 1
ATOM 600 N N . GLN A 1 78 ? 7.190 -6.180 -17.310 1.00 82.19 78 GLN A N 1
ATOM 601 C CA . GLN A 1 78 ? 7.833 -6.424 -18.610 1.00 82.19 78 GLN A CA 1
ATOM 602 C C . GLN A 1 78 ? 6.908 -7.087 -19.642 1.00 82.19 78 GLN A C 1
ATOM 604 O O . GLN A 1 78 ? 7.377 -7.601 -20.661 1.00 82.19 78 GLN A O 1
ATOM 609 N N . ALA A 1 79 ? 5.597 -7.126 -19.395 1.00 80.38 79 ALA A N 1
ATOM 610 C CA . ALA A 1 79 ? 4.709 -7.969 -20.181 1.00 80.38 79 ALA A CA 1
ATOM 611 C C . ALA A 1 79 ? 4.633 -7.533 -21.657 1.00 80.38 79 ALA A C 1
ATOM 613 O O . ALA A 1 79 ? 4.373 -6.374 -21.988 1.00 80.38 79 ALA A O 1
ATOM 614 N N . GLN A 1 80 ? 4.836 -8.493 -22.562 1.00 86.56 80 GLN A N 1
ATOM 615 C CA . GLN A 1 80 ? 4.745 -8.300 -24.008 1.00 86.56 80 GLN A CA 1
ATOM 616 C C . GLN A 1 80 ? 3.781 -9.320 -24.608 1.00 86.56 80 GLN A C 1
ATOM 618 O O . GLN A 1 80 ? 4.170 -10.431 -24.967 1.00 86.56 80 GLN A O 1
ATOM 623 N N . CYS A 1 81 ? 2.518 -8.930 -24.758 1.00 89.19 81 CYS A N 1
ATOM 624 C CA . CYS A 1 81 ? 1.517 -9.741 -25.442 1.00 89.19 81 CYS A CA 1
ATOM 625 C C . CYS A 1 81 ? 1.224 -9.205 -26.843 1.00 89.19 81 CYS A C 1
ATOM 627 O O . CYS A 1 81 ? 1.455 -8.040 -27.175 1.00 89.19 81 CYS A O 1
ATOM 629 N N . LYS A 1 82 ? 0.614 -10.062 -27.665 1.00 91.94 82 LYS A N 1
ATOM 630 C CA . LYS A 1 82 ? -0.239 -9.572 -28.753 1.00 91.94 82 LYS A CA 1
ATOM 631 C C . LYS A 1 82 ? -1.441 -8.828 -28.146 1.00 91.94 82 LYS A C 1
ATOM 633 O O . LYS A 1 82 ? -1.751 -9.068 -26.982 1.00 91.94 82 LYS A O 1
ATOM 638 N N . PRO A 1 83 ? -2.133 -7.962 -28.909 1.00 94.25 83 PRO A N 1
ATOM 639 C CA . PRO A 1 83 ? -3.379 -7.364 -28.441 1.00 94.25 83 PRO A CA 1
ATOM 640 C C . PRO A 1 83 ? -4.333 -8.442 -27.916 1.00 94.25 83 PRO A C 1
ATOM 642 O O . PRO A 1 83 ? -4.588 -9.419 -28.623 1.00 94.25 83 PRO A O 1
ATOM 645 N N . CYS A 1 84 ? -4.800 -8.270 -26.680 1.00 96.19 84 CYS A N 1
ATOM 646 C CA . CYS A 1 84 ? -5.736 -9.186 -26.042 1.00 96.19 84 CYS A CA 1
ATOM 647 C C . CYS A 1 84 ? -7.177 -8.894 -26.472 1.00 96.19 84 CYS A C 1
ATOM 649 O O . CYS A 1 84 ? -7.487 -7.791 -26.935 1.00 96.19 84 CYS A O 1
ATOM 651 N N . ASP A 1 85 ? -8.047 -9.897 -26.338 1.00 97.44 85 ASP A N 1
ATOM 652 C CA . ASP A 1 85 ? -9.468 -9.745 -26.633 1.00 97.44 85 ASP A CA 1
ATOM 653 C C . ASP A 1 85 ? -10.161 -8.838 -25.596 1.00 97.44 85 ASP A C 1
ATOM 655 O O . ASP A 1 85 ? -9.609 -8.482 -24.554 1.00 97.44 85 ASP A O 1
ATOM 659 N N . SER A 1 86 ? -11.398 -8.429 -25.888 1.00 96.31 86 SER A N 1
ATOM 660 C CA . SER A 1 86 ? -12.180 -7.589 -24.975 1.00 96.31 86 SER A CA 1
ATOM 661 C C . SER A 1 86 ? -12.398 -8.288 -23.627 1.00 96.31 86 SER A C 1
ATOM 663 O O . SER A 1 86 ? -12.857 -9.428 -23.590 1.00 96.31 86 SER A O 1
ATOM 665 N N . GLY A 1 87 ? -12.096 -7.584 -22.531 1.00 95.19 87 GLY A N 1
ATOM 666 C CA . GLY A 1 87 ? -12.173 -8.118 -21.166 1.00 95.19 87 GLY A CA 1
ATOM 667 C C . GLY A 1 87 ? -10.932 -8.902 -20.725 1.00 95.19 87 GLY A C 1
ATOM 668 O O . GLY A 1 87 ? -10.955 -9.509 -19.655 1.00 95.19 87 GLY A O 1
ATOM 669 N N . GLN A 1 88 ? -9.868 -8.898 -21.534 1.00 97.19 88 GLN A N 1
ATOM 670 C CA . GLN A 1 88 ? -8.593 -9.531 -21.217 1.00 97.19 88 GLN A CA 1
ATOM 671 C C . GLN A 1 88 ? -7.456 -8.514 -21.132 1.00 97.19 88 GLN A C 1
ATOM 673 O O . GLN A 1 88 ? -7.435 -7.504 -21.838 1.00 97.19 88 GLN A O 1
ATOM 678 N N . VAL A 1 89 ? -6.469 -8.831 -20.302 1.00 95.12 89 VAL A N 1
ATOM 679 C CA . VAL A 1 89 ? -5.242 -8.061 -20.112 1.00 95.12 89 VAL A CA 1
ATOM 680 C C . VAL A 1 89 ? -4.020 -8.952 -20.314 1.00 95.12 89 VAL A C 1
ATOM 682 O O . VAL A 1 89 ? -4.073 -10.169 -20.141 1.00 95.12 89 VAL A O 1
ATOM 685 N N . CYS A 1 90 ? -2.902 -8.339 -20.693 1.00 95.00 90 CYS A N 1
ATOM 686 C CA . CYS A 1 90 ? -1.626 -9.034 -20.805 1.00 95.00 90 CYS A CA 1
ATOM 687 C C . CYS A 1 90 ? -1.050 -9.293 -19.412 1.00 95.00 90 CYS A C 1
ATOM 689 O O . CYS A 1 90 ? -0.682 -8.337 -18.734 1.00 95.00 90 CYS A O 1
ATOM 691 N N . SER A 1 91 ? -0.985 -10.550 -18.985 1.00 94.94 91 SER A N 1
ATOM 692 C CA . SER A 1 91 ? -0.415 -10.936 -17.696 1.00 94.94 91 SER A C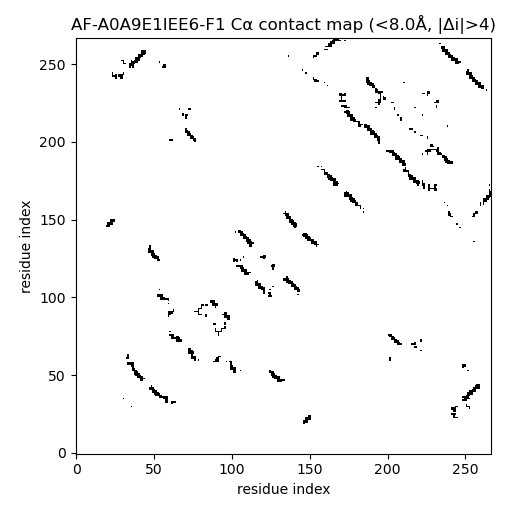A 1
ATOM 693 C C . SER A 1 91 ? 1.100 -10.748 -17.662 1.00 94.94 91 SER A C 1
ATOM 695 O O . SER A 1 91 ? 1.756 -10.697 -18.702 1.00 94.94 91 SER A O 1
ATOM 697 N N . PHE A 1 92 ? 1.673 -10.735 -16.459 1.00 93.19 92 PHE A N 1
ATOM 698 C CA . PHE A 1 92 ? 3.119 -10.762 -16.239 1.00 93.19 92 PHE A CA 1
ATOM 699 C C . PHE A 1 92 ? 3.822 -11.879 -17.035 1.00 93.19 92 PHE A C 1
ATOM 701 O O . PHE A 1 92 ? 4.901 -11.669 -17.583 1.00 93.19 92 PHE A O 1
ATOM 708 N N . ALA A 1 93 ? 3.183 -13.047 -17.173 1.00 93.38 93 ALA A N 1
ATOM 709 C CA . ALA A 1 93 ? 3.714 -14.189 -17.919 1.00 93.38 93 ALA A CA 1
ATOM 710 C C . ALA A 1 93 ? 3.682 -14.016 -19.454 1.00 93.38 93 ALA A C 1
ATOM 712 O O . ALA A 1 93 ? 4.134 -14.900 -20.182 1.00 93.38 93 ALA A O 1
ATOM 713 N N . GLY A 1 94 ? 3.160 -12.896 -19.965 1.00 93.88 94 GLY A N 1
ATOM 714 C CA . GLY A 1 94 ? 3.029 -12.647 -21.401 1.00 93.88 94 GLY A CA 1
ATOM 715 C C . GLY A 1 94 ? 1.845 -13.379 -22.039 1.00 93.88 94 GLY A C 1
ATOM 716 O O . GLY A 1 94 ? 1.873 -13.682 -23.234 1.00 93.88 94 GLY A O 1
ATOM 717 N N . GLU A 1 95 ? 0.801 -13.658 -21.258 1.00 95.25 95 GLU A N 1
ATOM 718 C CA . GLU A 1 95 ? -0.411 -14.341 -21.710 1.00 95.25 95 GLU A CA 1
ATOM 719 C C . GLU A 1 95 ? -1.623 -13.411 -21.619 1.00 95.25 95 GLU A C 1
ATOM 721 O O . GLU A 1 95 ? -1.759 -12.642 -20.672 1.00 95.25 95 GLU A O 1
ATOM 726 N N . CYS A 1 96 ? -2.534 -13.485 -22.590 1.00 96.88 96 CYS A N 1
ATOM 727 C CA . CYS A 1 96 ? -3.818 -12.802 -22.464 1.00 96.88 96 CYS A CA 1
ATOM 728 C C . CYS A 1 96 ? -4.711 -13.589 -21.506 1.00 96.88 96 CYS A C 1
ATOM 730 O O . CYS A 1 96 ? -5.094 -14.722 -21.802 1.00 96.88 96 CYS A O 1
ATOM 732 N N . VAL A 1 97 ? -5.027 -12.978 -20.370 1.00 96.88 97 VAL A N 1
ATOM 733 C CA . VAL A 1 97 ? -5.880 -13.546 -19.323 1.00 96.88 97 VAL A CA 1
ATOM 734 C C . VAL A 1 97 ? -7.040 -12.608 -19.048 1.00 96.88 97 VAL A C 1
ATOM 736 O O . VAL A 1 97 ? -6.949 -11.413 -19.321 1.00 96.88 97 VAL A O 1
ATOM 739 N N . ASP A 1 98 ? -8.131 -13.130 -18.500 1.00 97.50 98 ASP A N 1
ATOM 740 C CA . ASP A 1 98 ? -9.264 -12.292 -18.116 1.00 97.50 98 ASP A CA 1
ATOM 741 C C . ASP A 1 98 ? -8.821 -11.225 -17.104 1.00 97.50 98 ASP A C 1
ATOM 743 O O . ASP A 1 98 ? -8.036 -11.509 -16.195 1.00 97.50 98 ASP A O 1
ATOM 747 N N . GLU A 1 99 ? -9.346 -10.009 -17.233 1.00 95.31 99 GLU A N 1
ATOM 748 C CA . GLU A 1 99 ? -9.146 -8.942 -16.250 1.00 95.31 99 GLU A CA 1
ATOM 749 C C . GLU A 1 99 ? -9.701 -9.359 -14.877 1.00 95.31 99 GLU A C 1
ATOM 751 O O . GLU A 1 99 ? -10.591 -10.215 -14.789 1.00 95.31 99 GLU A O 1
ATOM 756 N N . GLN A 1 100 ? -9.149 -8.794 -13.802 1.00 95.56 100 GLN A N 1
ATOM 757 C CA . GLN A 1 100 ? -9.717 -8.948 -12.464 1.00 95.56 100 GLN A CA 1
ATOM 758 C C . GLN A 1 100 ? -11.084 -8.271 -12.374 1.00 95.56 100 GLN A C 1
ATOM 760 O O . GLN A 1 100 ? -11.324 -7.227 -12.985 1.00 95.56 100 GLN A O 1
ATOM 765 N N . ARG A 1 101 ? -11.989 -8.863 -11.601 1.00 96.25 101 ARG A N 1
ATOM 766 C CA . ARG A 1 101 ? -13.334 -8.336 -11.377 1.00 96.25 101 ARG A CA 1
ATOM 767 C C . ARG A 1 101 ? -13.514 -8.067 -9.904 1.00 96.25 101 ARG A C 1
ATOM 769 O O . ARG A 1 101 ? -13.156 -8.896 -9.077 1.00 96.25 101 ARG A O 1
ATOM 776 N N . ALA A 1 102 ? -14.044 -6.891 -9.592 1.00 96.94 102 ALA A N 1
ATOM 777 C CA . ALA A 1 102 ? -14.399 -6.587 -8.220 1.00 96.94 102 ALA A CA 1
ATOM 778 C C . ALA A 1 102 ? -15.548 -7.503 -7.780 1.00 96.94 102 ALA A C 1
ATOM 780 O O . ALA A 1 102 ? -16.465 -7.753 -8.566 1.00 96.94 102 ALA A O 1
ATOM 781 N N . VAL A 1 103 ? -15.469 -7.983 -6.545 1.00 95.44 103 VAL A N 1
ATOM 782 C CA . VAL A 1 103 ? -16.540 -8.731 -5.883 1.00 95.44 103 VAL A CA 1
ATOM 783 C C . VAL A 1 103 ? -17.707 -7.770 -5.643 1.00 95.44 103 VAL A C 1
ATOM 785 O O . VAL A 1 103 ? -17.514 -6.688 -5.086 1.00 95.44 103 VAL A O 1
ATOM 788 N N . ASP A 1 104 ? -18.897 -8.119 -6.132 1.00 90.81 104 ASP A N 1
ATOM 789 C CA . ASP A 1 104 ? -20.080 -7.250 -6.128 1.00 90.81 104 ASP A CA 1
ATOM 790 C C . ASP A 1 104 ? -21.074 -7.551 -4.994 1.00 90.81 104 ASP A C 1
ATOM 792 O O . ASP A 1 104 ? -21.962 -6.737 -4.745 1.00 90.81 104 ASP A O 1
ATOM 796 N N . ASP A 1 105 ? -20.892 -8.663 -4.280 1.00 92.88 105 ASP A N 1
ATOM 797 C CA . ASP A 1 105 ? -21.655 -9.097 -3.102 1.00 92.88 105 ASP A CA 1
ATOM 798 C C . ASP A 1 105 ? -20.855 -8.997 -1.788 1.00 92.88 105 ASP A C 1
ATOM 800 O O . ASP A 1 105 ? -21.155 -9.682 -0.811 1.00 92.88 105 ASP A O 1
ATOM 804 N N . LEU A 1 106 ? -19.827 -8.148 -1.770 1.00 96.19 106 LEU A N 1
ATOM 805 C CA . LEU A 1 106 ? -19.021 -7.872 -0.584 1.00 96.19 106 LEU A CA 1
ATOM 806 C C . LEU A 1 106 ? -19.851 -7.110 0.461 1.00 96.19 106 LEU A C 1
ATOM 808 O O . LEU A 1 106 ? -20.515 -6.148 0.114 1.00 96.19 106 LEU A O 1
ATOM 812 N N . SER A 1 107 ? -19.753 -7.467 1.737 1.00 97.62 107 SER A N 1
ATOM 813 C CA . SER A 1 107 ? -20.265 -6.691 2.872 1.00 97.62 107 SER A CA 1
ATOM 814 C C . SER A 1 107 ? -19.116 -6.435 3.839 1.00 97.62 107 SER A C 1
ATOM 816 O O . SER A 1 107 ? -18.398 -7.363 4.213 1.00 97.62 107 SER A O 1
ATOM 818 N N . LEU A 1 108 ? -18.939 -5.180 4.249 1.00 98.44 108 LEU A N 1
ATOM 819 C CA . LEU A 1 108 ? -17.945 -4.783 5.243 1.00 98.44 108 LEU A CA 1
ATOM 820 C C . LEU A 1 108 ? -18.654 -4.248 6.480 1.00 98.44 108 LEU A C 1
ATOM 822 O O . LEU A 1 108 ? -19.338 -3.228 6.419 1.00 98.44 108 LEU A O 1
ATOM 826 N N . ILE A 1 109 ? -18.427 -4.887 7.619 1.00 98.56 109 ILE A N 1
ATOM 827 C CA . ILE A 1 109 ? -18.753 -4.322 8.920 1.00 98.56 109 ILE A CA 1
ATOM 828 C C . ILE A 1 109 ? -17.461 -3.745 9.491 1.00 98.56 109 ILE A C 1
ATOM 830 O O . ILE A 1 109 ? -16.451 -4.430 9.629 1.00 98.56 109 ILE A O 1
ATOM 834 N N . VAL A 1 110 ? -17.477 -2.451 9.795 1.00 98.38 110 VAL A N 1
ATOM 835 C CA . VAL A 1 110 ? -16.370 -1.766 10.466 1.00 98.38 110 VAL A CA 1
ATOM 836 C C . VAL A 1 110 ? -16.840 -1.278 11.825 1.00 98.38 110 VAL A C 1
ATOM 838 O O . VAL A 1 110 ? -17.853 -0.586 11.935 1.00 98.38 110 VAL A O 1
ATOM 841 N N . THR A 1 111 ? -16.097 -1.629 12.869 1.00 98.56 111 THR A N 1
ATOM 842 C CA . THR A 1 111 ? -16.344 -1.122 14.220 1.00 98.56 111 THR A CA 1
ATOM 843 C C . THR A 1 111 ? -15.379 0.014 14.507 1.00 98.56 111 THR A C 1
ATOM 845 O O . THR A 1 111 ? -14.177 -0.216 14.569 1.00 98.56 111 THR A O 1
ATOM 848 N N . VAL A 1 112 ? -15.891 1.228 14.717 1.00 98.19 112 VAL A N 1
ATOM 849 C CA . VAL A 1 112 ? -15.100 2.421 15.055 1.00 98.19 112 VAL A CA 1
ATOM 850 C C . VAL A 1 112 ? -15.371 2.810 16.501 1.00 98.19 112 VAL A C 1
ATOM 852 O O . VAL A 1 112 ? -16.495 3.155 16.862 1.00 98.19 112 VAL A O 1
ATOM 855 N N . ASP A 1 113 ? -14.352 2.722 17.357 1.00 97.50 113 ASP A N 1
ATOM 856 C CA . ASP A 1 113 ? -14.450 2.998 18.799 1.00 97.50 113 ASP A CA 1
ATOM 857 C C . ASP A 1 113 ? -15.634 2.275 19.494 1.00 97.50 113 ASP A C 1
ATOM 859 O O . ASP A 1 113 ? -16.226 2.779 20.454 1.00 97.50 113 ASP A O 1
ATOM 863 N N . GLY A 1 114 ? -15.965 1.065 19.028 1.00 97.44 114 GLY A N 1
ATOM 864 C CA . GLY A 1 114 ? -17.062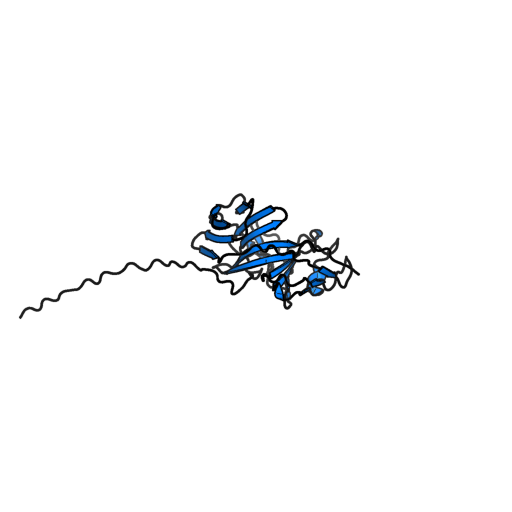 0.237 19.545 1.00 97.44 114 GLY A CA 1
ATOM 865 C C . GLY A 1 114 ? -18.437 0.497 18.916 1.00 97.44 114 GLY A C 1
ATOM 866 O O . GLY A 1 114 ? -19.429 -0.033 19.413 1.00 97.44 114 GLY A O 1
ATOM 867 N N . ILE A 1 115 ? -18.519 1.316 17.863 1.00 97.88 115 ILE A N 1
ATOM 868 C CA . ILE A 1 115 ? -19.741 1.560 17.087 1.00 97.88 115 ILE A CA 1
ATOM 869 C C . ILE A 1 115 ? -19.621 0.850 15.740 1.00 97.88 115 ILE A C 1
ATOM 871 O O . ILE A 1 115 ? -18.700 1.123 14.978 1.00 97.88 115 ILE A O 1
ATOM 875 N N . GLU A 1 116 ? -20.564 -0.039 15.442 1.00 98.31 116 GLU A N 1
ATOM 876 C CA . GLU A 1 116 ? -20.607 -0.782 14.182 1.00 98.31 116 GLU A CA 1
ATOM 877 C C . GLU A 1 116 ? -21.226 0.035 13.042 1.00 98.31 116 GLU A C 1
ATOM 879 O O . GLU A 1 116 ? -22.246 0.714 13.205 1.00 98.31 116 GLU A O 1
ATOM 884 N N . HIS A 1 117 ? -20.630 -0.102 11.861 1.00 98.19 117 HIS A N 1
ATOM 885 C CA . HIS A 1 117 ? -21.117 0.424 10.596 1.00 98.19 117 HIS A CA 1
ATOM 886 C C . HIS A 1 117 ? -21.099 -0.694 9.553 1.00 98.19 117 HIS A C 1
ATOM 888 O O . HIS A 1 117 ? -20.038 -1.221 9.233 1.00 98.19 117 HIS A O 1
ATOM 894 N N . THR A 1 118 ? -22.260 -1.030 8.995 1.00 98.19 118 THR A N 1
ATOM 895 C CA . THR A 1 118 ? -22.362 -1.958 7.861 1.00 98.19 118 THR A CA 1
ATOM 896 C C . THR A 1 118 ? -22.323 -1.172 6.559 1.00 98.19 118 THR A C 1
ATOM 898 O O . THR A 1 118 ? -23.111 -0.241 6.364 1.00 98.19 118 THR A O 1
ATOM 901 N N . LEU A 1 119 ? -21.403 -1.545 5.678 1.00 98.00 119 LEU A N 1
ATOM 902 C CA . LEU A 1 119 ? -21.095 -0.860 4.435 1.00 98.00 119 LEU A CA 1
ATOM 903 C C . LEU A 1 119 ? -21.141 -1.845 3.269 1.00 98.00 119 LEU A C 1
ATOM 905 O O . LEU A 1 119 ? -20.613 -2.951 3.341 1.00 98.00 119 LEU A O 1
ATOM 909 N N . GLU A 1 120 ? -21.731 -1.387 2.172 1.00 96.25 120 GLU A N 1
ATOM 910 C CA . GLU A 1 120 ? -21.901 -2.154 0.940 1.00 96.25 120 GLU A CA 1
ATOM 911 C C . GLU A 1 120 ? -21.134 -1.470 -0.208 1.00 96.25 120 GLU A C 1
ATOM 913 O O . GLU A 1 120 ? -21.023 -0.232 -0.225 1.00 96.25 120 GLU A O 1
ATOM 918 N N . PRO A 1 121 ? -20.622 -2.232 -1.188 1.00 94.94 121 PRO A N 1
ATOM 919 C CA . PRO A 1 121 ? -19.945 -1.710 -2.356 1.00 94.94 121 PRO A CA 1
ATOM 920 C C . PRO A 1 121 ? -20.812 -0.744 -3.147 1.00 94.94 121 PRO A C 1
ATOM 922 O O . PRO A 1 121 ? -22.005 -0.945 -3.380 1.00 94.94 121 PRO A O 1
ATOM 925 N N . LYS A 1 122 ? -20.162 0.316 -3.610 1.00 92.12 122 LYS A N 1
ATOM 926 C CA . LYS A 1 122 ? -20.696 1.273 -4.572 1.00 92.12 122 LYS A CA 1
ATOM 927 C C . LYS A 1 122 ? -20.097 0.956 -5.949 1.00 92.12 122 LYS A C 1
ATOM 929 O O . LYS A 1 122 ? -19.660 -0.166 -6.217 1.00 92.12 122 LYS A O 1
ATOM 934 N N . ASP A 1 123 ? -20.106 1.937 -6.847 1.00 88.38 123 ASP A N 1
ATOM 935 C CA . ASP A 1 123 ? -19.617 1.801 -8.219 1.00 88.38 123 ASP A CA 1
ATOM 936 C C . ASP A 1 123 ? -18.275 1.047 -8.299 1.00 88.38 123 ASP A C 1
ATOM 938 O O . ASP A 1 123 ? -17.317 1.356 -7.590 1.00 88.38 123 ASP A O 1
ATOM 942 N N . LEU A 1 124 ? -18.208 0.057 -9.198 1.00 89.06 124 LEU A N 1
ATOM 943 C CA . LEU A 1 124 ? -17.018 -0.767 -9.464 1.00 89.06 124 LEU A CA 1
ATOM 944 C C . LEU A 1 124 ? -16.518 -1.601 -8.265 1.00 89.06 124 LEU A C 1
ATOM 946 O O . LEU A 1 124 ? -15.346 -1.996 -8.250 1.00 89.06 124 LEU A O 1
ATOM 950 N N . GLY A 1 125 ? -17.385 -1.884 -7.290 1.00 93.69 125 GLY A N 1
ATOM 951 C CA . GLY A 1 125 ? -17.067 -2.717 -6.128 1.00 93.69 125 GLY A CA 1
ATOM 952 C C . GLY A 1 125 ? -16.255 -1.992 -5.049 1.00 93.69 125 GLY A C 1
ATOM 953 O O . GLY A 1 125 ? -15.622 -2.640 -4.223 1.00 93.69 125 GLY A O 1
ATOM 954 N N . LEU A 1 126 ? -16.211 -0.655 -5.080 1.00 96.38 126 LEU A N 1
ATOM 955 C CA . LEU A 1 126 ? -15.512 0.155 -4.082 1.00 96.38 126 LEU A CA 1
ATOM 956 C C . LEU A 1 126 ? -16.430 0.449 -2.892 1.00 96.38 126 LEU A C 1
ATOM 958 O O . LEU A 1 126 ? -17.497 1.038 -3.061 1.00 96.38 126 LEU A O 1
ATOM 962 N N . ILE A 1 127 ? -15.976 0.131 -1.685 1.00 97.75 127 ILE A N 1
ATOM 963 C CA . ILE A 1 127 ? -16.540 0.652 -0.440 1.00 97.75 127 ILE A CA 1
ATOM 964 C C . ILE A 1 127 ? -15.723 1.881 -0.043 1.00 97.75 127 ILE A C 1
ATOM 966 O O . ILE A 1 127 ? -14.496 1.827 0.020 1.00 97.75 127 ILE A O 1
ATOM 970 N N . TRP A 1 128 ? -16.410 2.993 0.209 1.00 97.00 128 TRP A N 1
ATOM 971 C CA . TRP A 1 128 ? -15.795 4.224 0.698 1.00 97.00 128 TRP A CA 1
ATOM 972 C C . TRP A 1 128 ? -16.715 4.908 1.702 1.00 97.00 128 TRP A C 1
ATOM 974 O O . TRP A 1 128 ? -17.922 5.053 1.435 1.00 97.00 128 TRP A O 1
ATOM 984 N N . GLU A 1 129 ? -16.127 5.333 2.817 1.00 97.50 129 GLU A N 1
ATOM 985 C CA . GLU A 1 129 ? -16.790 6.055 3.900 1.00 97.50 129 GLU A CA 1
ATOM 986 C C . GLU A 1 129 ? -15.826 7.044 4.566 1.00 97.50 129 GLU A C 1
ATOM 988 O O . GLU A 1 129 ? -14.614 6.826 4.588 1.00 97.50 129 GLU A O 1
ATOM 993 N N . GLN A 1 130 ? -16.370 8.122 5.127 1.00 97.56 130 GLN A N 1
ATOM 994 C CA . GLN A 1 130 ? -15.611 9.104 5.894 1.00 97.56 130 GLN A CA 1
ATOM 995 C C . GLN A 1 130 ? -16.121 9.148 7.333 1.00 97.56 130 GLN A C 1
ATOM 997 O O . GLN A 1 130 ? -17.325 9.208 7.582 1.00 97.56 130 GLN A O 1
ATOM 1002 N N . PHE A 1 131 ? -15.197 9.169 8.286 1.00 96.50 131 PHE A N 1
ATOM 1003 C CA . PHE A 1 131 ? -15.507 9.272 9.705 1.00 96.50 131 PHE A CA 1
ATOM 1004 C C . PHE A 1 131 ? -15.059 10.629 10.253 1.00 96.50 131 PHE A C 1
ATOM 1006 O O . PHE A 1 131 ? -13.996 11.141 9.904 1.00 96.50 131 PHE A O 1
ATOM 1013 N N . ASP A 1 132 ? -15.849 11.206 11.161 1.00 94.19 132 ASP A N 1
ATOM 1014 C CA . ASP A 1 132 ? -15.474 12.458 11.836 1.00 94.19 132 ASP A CA 1
ATOM 1015 C C . ASP A 1 132 ? -14.279 12.255 12.789 1.00 94.19 132 ASP A C 1
ATOM 1017 O O . ASP A 1 132 ? -13.467 13.159 12.989 1.00 94.19 132 ASP A O 1
ATOM 1021 N N . GLN A 1 133 ? -14.195 11.074 13.409 1.00 93.44 133 GLN A N 1
ATOM 1022 C CA . GLN A 1 133 ? -13.168 10.675 14.373 1.00 93.44 133 GLN A CA 1
ATOM 1023 C C . GLN A 1 133 ? -13.122 9.145 14.497 1.00 93.44 133 GLN A C 1
ATOM 1025 O O . GLN A 1 133 ? -14.092 8.467 14.161 1.00 93.44 133 GLN A O 1
ATOM 1030 N N . GLY A 1 134 ? -12.017 8.619 15.021 1.00 94.56 134 GLY A N 1
ATOM 1031 C CA . GLY A 1 134 ? -11.848 7.194 15.289 1.00 94.56 134 GLY A CA 1
ATOM 1032 C C . GLY A 1 134 ? -10.419 6.884 15.717 1.00 94.56 134 GLY A C 1
ATOM 1033 O O . GLY A 1 134 ? -9.474 7.373 15.095 1.00 94.56 134 GLY A O 1
ATOM 1034 N N . SER A 1 135 ? -10.257 6.097 16.778 1.00 95.50 135 SER A N 1
ATOM 1035 C CA . SER A 1 135 ? -8.932 5.681 17.269 1.00 95.50 135 SER A CA 1
ATOM 1036 C C . SER A 1 135 ? -8.707 4.175 17.208 1.00 95.50 135 SER A C 1
ATOM 1038 O O . SER A 1 135 ? -7.566 3.731 17.086 1.00 95.50 135 SER A O 1
ATOM 1040 N N . ARG A 1 136 ? -9.787 3.392 17.272 1.00 97.44 136 ARG A N 1
ATOM 1041 C CA . ARG A 1 136 ? -9.750 1.932 17.285 1.00 97.44 136 ARG A CA 1
ATOM 1042 C C . ARG A 1 136 ? -10.711 1.369 16.255 1.00 97.44 136 ARG A C 1
ATOM 1044 O O . ARG A 1 136 ? -11.843 1.845 16.157 1.00 97.44 136 ARG A O 1
ATOM 1051 N N . PHE A 1 137 ? -10.239 0.377 15.511 1.00 98.12 137 PHE A N 1
ATOM 1052 C CA . PHE A 1 137 ? -10.936 -0.176 14.357 1.00 98.12 137 PHE A CA 1
ATOM 1053 C C . PHE A 1 137 ? -10.890 -1.696 14.392 1.00 98.12 137 PHE A C 1
ATOM 1055 O O . PHE A 1 137 ? -9.839 -2.262 14.651 1.00 98.12 137 PHE A O 1
ATOM 1062 N N . SER A 1 138 ? -11.985 -2.365 14.073 1.00 97.81 138 SER A N 1
ATOM 1063 C CA . SER A 1 138 ? -11.950 -3.767 13.650 1.00 97.81 138 SER A CA 1
ATOM 1064 C C . SER A 1 138 ? -12.800 -3.935 12.404 1.00 97.81 138 SER A C 1
ATOM 1066 O O . SER A 1 138 ? -13.686 -3.115 12.132 1.00 97.81 138 SER A O 1
ATOM 1068 N N . PHE A 1 139 ? -12.502 -4.976 11.637 1.00 98.06 139 PHE A N 1
ATOM 1069 C CA . PHE A 1 139 ? -13.150 -5.249 10.367 1.00 98.06 139 PHE A CA 1
ATOM 1070 C C . PHE A 1 139 ? -13.706 -6.667 10.372 1.00 98.06 139 PHE A C 1
ATOM 1072 O O . PHE A 1 139 ? -13.036 -7.604 10.803 1.00 98.06 139 PHE A O 1
ATOM 1079 N N . GLU A 1 140 ? -14.913 -6.804 9.849 1.00 97.88 140 GLU A N 1
ATOM 1080 C CA . GLU A 1 140 ? -15.528 -8.072 9.490 1.00 97.88 140 GLU A CA 1
ATOM 1081 C C . GLU A 1 140 ? -15.933 -7.982 8.016 1.00 97.88 140 GLU A C 1
ATOM 1083 O O . GLU A 1 140 ? -16.609 -7.041 7.589 1.00 97.88 140 GLU A O 1
ATOM 1088 N N . LEU A 1 141 ? -15.448 -8.924 7.216 1.00 97.12 141 LEU A N 1
ATOM 1089 C CA . LEU A 1 141 ? -15.593 -8.932 5.769 1.00 97.12 141 LEU A CA 1
ATOM 1090 C C . LEU A 1 141 ? -16.300 -10.213 5.340 1.00 97.12 141 LEU A C 1
ATOM 1092 O O . LEU A 1 141 ? -15.833 -11.312 5.642 1.00 97.12 141 LEU A O 1
ATOM 1096 N N . LEU A 1 142 ? -17.401 -10.062 4.607 1.00 96.50 142 LEU A N 1
ATOM 1097 C CA . LEU A 1 142 ? -18.239 -11.170 4.160 1.00 96.50 142 LEU A CA 1
ATOM 1098 C C . LEU A 1 142 ? -18.428 -11.110 2.645 1.00 96.50 142 LEU A C 1
ATOM 1100 O O . LEU A 1 142 ? -18.778 -10.058 2.114 1.00 96.50 142 LEU A O 1
ATOM 1104 N N . TRP A 1 143 ? -18.217 -12.225 1.948 1.00 95.31 143 TRP A N 1
ATOM 1105 C CA . TRP A 1 143 ? -18.618 -12.397 0.545 1.00 95.31 143 TRP A CA 1
ATOM 1106 C C . TRP A 1 143 ? -18.612 -13.878 0.170 1.00 95.31 143 TRP A C 1
ATOM 1108 O O . TRP A 1 143 ? -17.720 -14.620 0.587 1.00 95.31 143 TRP A O 1
ATOM 1118 N N . ALA A 1 144 ? -19.559 -14.313 -0.664 1.00 91.00 144 ALA A N 1
ATOM 1119 C CA . ALA A 1 144 ? -19.739 -15.730 -0.984 1.00 91.00 144 ALA A CA 1
ATOM 1120 C C . ALA A 1 144 ? -19.690 -16.625 0.283 1.00 91.00 144 ALA A C 1
ATOM 1122 O O . ALA A 1 144 ? -20.522 -16.462 1.173 1.00 91.00 144 ALA A O 1
ATOM 1123 N N . ASP A 1 145 ? -18.718 -17.542 0.360 1.00 90.06 145 ASP A N 1
ATOM 1124 C CA . ASP A 1 145 ? -18.486 -18.439 1.503 1.00 90.06 145 ASP A CA 1
ATOM 1125 C C . ASP A 1 145 ? -17.351 -17.952 2.436 1.00 90.06 145 ASP A C 1
ATOM 1127 O O . ASP A 1 145 ? -16.951 -18.677 3.344 1.00 90.06 145 ASP A O 1
ATOM 1131 N N . ASN A 1 146 ? -16.800 -16.753 2.213 1.00 92.50 146 ASN A N 1
ATOM 1132 C CA . ASN A 1 146 ? -15.718 -16.194 3.025 1.00 92.50 146 ASN A CA 1
ATOM 1133 C C . ASN A 1 146 ? -16.275 -15.328 4.157 1.00 92.50 146 ASN A C 1
ATOM 1135 O O . ASN A 1 146 ? -17.125 -14.461 3.929 1.00 92.50 146 ASN A O 1
ATOM 1139 N N . HIS A 1 147 ? -15.726 -15.530 5.352 1.00 95.38 147 HIS A N 1
ATOM 1140 C CA . HIS A 1 147 ? -15.975 -14.721 6.536 1.00 95.38 147 HIS A CA 1
ATOM 1141 C C . HIS A 1 147 ? -14.639 -14.448 7.236 1.00 95.38 147 HIS A C 1
ATOM 1143 O O . HIS A 1 147 ? -13.996 -15.377 7.721 1.00 95.38 147 HIS A O 1
ATOM 1149 N N . ILE A 1 148 ? -14.200 -13.188 7.236 1.00 94.88 148 ILE A N 1
ATOM 1150 C CA . ILE A 1 148 ? -12.942 -12.766 7.864 1.00 94.88 148 ILE A CA 1
ATOM 1151 C C . ILE A 1 148 ? -13.252 -11.769 8.966 1.00 94.88 148 ILE A C 1
ATOM 1153 O O . ILE A 1 148 ? -13.841 -10.728 8.688 1.00 94.88 148 ILE A O 1
ATOM 1157 N N . GLU A 1 149 ? -12.748 -12.033 10.166 1.00 95.88 149 GLU A N 1
ATOM 1158 C CA . GLU A 1 149 ? -12.734 -11.082 11.274 1.00 95.88 149 GLU A CA 1
ATOM 1159 C C . GLU A 1 149 ? -11.293 -10.714 11.637 1.00 95.88 149 GLU A C 1
ATOM 1161 O O . GLU A 1 149 ? -10.392 -11.561 11.653 1.00 95.88 149 GLU A O 1
ATOM 1166 N N . THR A 1 150 ? -11.070 -9.441 11.962 1.00 94.12 150 THR A N 1
ATOM 1167 C CA . THR A 1 150 ? -9.768 -8.957 12.422 1.00 94.12 150 THR A CA 1
ATOM 1168 C C . THR A 1 150 ? -9.752 -8.649 13.913 1.00 94.12 150 THR A C 1
ATOM 1170 O O . THR A 1 150 ? -10.752 -8.228 14.497 1.00 94.12 150 THR A O 1
ATOM 1173 N N . GLU A 1 151 ? -8.564 -8.722 14.516 1.00 92.62 151 GLU A N 1
ATOM 1174 C CA . GLU A 1 151 ? -8.321 -8.066 15.804 1.00 92.62 151 GLU A CA 1
ATOM 1175 C C . GLU A 1 151 ? -8.474 -6.531 15.705 1.00 92.62 151 GLU A C 1
ATOM 1177 O O . GLU A 1 151 ? -8.589 -5.953 14.618 1.00 92.62 151 GLU A O 1
ATOM 1182 N N . GLU A 1 152 ? -8.501 -5.863 16.863 1.00 94.94 152 GLU A N 1
ATOM 1183 C CA . GLU A 1 152 ? -8.589 -4.402 16.954 1.00 94.94 152 GLU A CA 1
ATOM 1184 C C . GLU A 1 152 ? -7.266 -3.748 16.509 1.00 94.94 152 GLU A C 1
ATOM 1186 O O . GLU A 1 152 ? -6.204 -3.962 17.094 1.00 94.94 152 GLU A O 1
ATOM 1191 N N . PHE A 1 153 ? -7.346 -2.889 15.500 1.00 95.94 153 PHE A N 1
ATOM 1192 C CA . PHE A 1 153 ? -6.303 -1.977 15.055 1.00 95.94 153 PHE A CA 1
ATOM 1193 C C . PHE A 1 153 ? -6.363 -0.677 15.849 1.00 95.94 153 PHE A C 1
ATOM 1195 O O . PHE A 1 153 ? -7.438 -0.154 16.153 1.00 95.94 153 PHE A O 1
ATOM 1202 N N . THR A 1 154 ? -5.195 -0.097 16.110 1.00 94.12 154 THR A N 1
ATOM 1203 C CA . THR A 1 154 ? -5.074 1.235 16.709 1.00 94.12 154 THR A CA 1
ATOM 1204 C C . THR A 1 154 ? -4.522 2.219 15.685 1.00 94.12 154 THR A C 1
ATOM 1206 O O . THR A 1 154 ? -3.498 1.964 15.049 1.00 94.12 154 THR A O 1
ATOM 1209 N N . MET A 1 155 ? -5.179 3.370 15.559 1.00 94.38 155 MET A N 1
ATOM 1210 C CA . MET A 1 155 ? -4.637 4.534 14.867 1.00 94.38 155 MET A CA 1
ATOM 1211 C C . MET A 1 155 ? -3.659 5.247 15.799 1.00 94.38 155 MET A C 1
ATOM 1213 O O . MET A 1 155 ? -4.065 5.835 16.800 1.00 94.38 155 MET A O 1
ATOM 1217 N N . PHE A 1 156 ? -2.368 5.209 15.476 1.00 91.81 156 PHE A N 1
ATOM 1218 C CA . PHE A 1 156 ? -1.353 5.863 16.297 1.00 91.81 156 PHE A CA 1
ATOM 1219 C C . PHE A 1 156 ? -1.429 7.383 16.188 1.00 91.81 156 PHE A C 1
ATOM 1221 O O . PHE A 1 156 ? -1.470 7.938 15.090 1.00 91.81 156 PHE A O 1
ATOM 1228 N N . ASP A 1 157 ? -1.388 8.063 17.333 1.00 87.00 157 ASP A N 1
ATOM 1229 C CA . ASP A 1 157 ? -1.363 9.525 17.393 1.00 87.00 157 ASP A CA 1
ATOM 1230 C C . ASP A 1 157 ? 0.040 10.121 17.231 1.00 87.00 157 ASP A C 1
ATOM 1232 O O . ASP A 1 157 ? 0.163 11.336 17.057 1.00 87.00 157 ASP A O 1
ATOM 1236 N N . ASP A 1 158 ? 1.084 9.289 17.239 1.00 85.81 158 ASP A N 1
ATOM 1237 C CA . ASP A 1 158 ? 2.468 9.755 17.202 1.00 85.81 158 ASP A CA 1
ATOM 1238 C C . ASP A 1 158 ? 2.799 10.489 15.900 1.00 85.81 158 ASP A C 1
ATOM 1240 O O . ASP A 1 158 ? 2.470 10.065 14.782 1.00 85.81 158 ASP A O 1
ATOM 1244 N N . ASP A 1 159 ? 3.515 11.600 16.045 1.00 81.50 159 ASP A N 1
ATOM 1245 C CA . ASP A 1 159 ? 4.086 12.309 14.912 1.00 81.50 159 ASP A CA 1
ATOM 1246 C C . ASP A 1 159 ? 5.414 11.661 14.511 1.00 81.50 159 ASP A C 1
ATOM 1248 O O . ASP A 1 159 ? 6.479 11.984 15.040 1.00 81.50 159 ASP A O 1
ATOM 1252 N N . LEU A 1 160 ? 5.340 10.687 13.602 1.00 90.06 160 LEU A N 1
ATOM 1253 C CA . LEU A 1 160 ? 6.519 10.083 13.000 1.00 90.06 160 LEU A CA 1
ATOM 1254 C C . LEU A 1 160 ? 7.174 11.069 12.023 1.00 90.06 160 LEU A C 1
ATOM 1256 O O . LEU A 1 160 ? 6.690 11.257 10.905 1.00 90.06 160 LEU A O 1
ATOM 1260 N N . SER A 1 161 ? 8.278 11.687 12.437 1.00 93.12 161 SER A N 1
ATOM 1261 C CA . SER A 1 161 ? 9.122 12.472 11.538 1.00 93.12 161 SER A CA 1
ATOM 1262 C C . SER A 1 161 ? 10.017 11.527 10.741 1.00 93.12 161 SER A C 1
ATOM 1264 O O . SER A 1 161 ? 10.834 10.809 11.318 1.00 93.12 161 SER A O 1
ATOM 1266 N N . VAL A 1 162 ? 9.829 11.522 9.422 1.00 96.50 162 VAL A N 1
ATOM 1267 C CA . VAL A 1 162 ? 10.574 10.683 8.481 1.00 96.50 162 VAL A CA 1
ATOM 1268 C C . VAL A 1 162 ? 11.535 11.561 7.690 1.00 96.50 162 VAL A C 1
ATOM 1270 O O . VAL A 1 162 ? 11.163 12.649 7.253 1.00 96.50 162 VAL A O 1
ATOM 1273 N N . THR A 1 163 ? 12.761 11.084 7.506 1.00 97.31 163 THR A N 1
ATOM 1274 C CA . THR A 1 163 ? 13.769 11.683 6.627 1.00 97.31 163 THR A CA 1
ATOM 1275 C C . THR A 1 163 ? 14.075 10.705 5.503 1.00 97.31 163 THR A C 1
ATOM 1277 O O . THR A 1 163 ? 14.230 9.511 5.758 1.00 97.31 163 THR A O 1
ATOM 1280 N N . VAL A 1 164 ? 14.154 11.214 4.273 1.00 97.88 164 VAL A N 1
ATOM 1281 C CA . VAL A 1 164 ? 14.543 10.443 3.091 1.00 97.88 164 VAL A CA 1
ATOM 1282 C C . VAL A 1 164 ? 15.723 11.145 2.437 1.00 97.88 164 VAL A C 1
ATOM 1284 O O . VAL A 1 164 ? 15.609 12.306 2.049 1.00 97.88 164 VAL A O 1
ATOM 1287 N N . THR A 1 165 ? 16.850 10.451 2.318 1.00 97.94 165 THR A N 1
ATOM 1288 C CA . THR A 1 165 ? 18.054 10.968 1.663 1.00 97.94 165 THR A CA 1
ATOM 1289 C C . THR A 1 165 ? 18.397 10.087 0.474 1.00 97.94 165 THR A C 1
ATOM 1291 O O . THR A 1 165 ? 18.498 8.872 0.608 1.00 97.94 165 THR A O 1
ATOM 1294 N N . ALA A 1 166 ? 18.572 10.704 -0.689 1.00 97.62 166 ALA A N 1
ATOM 1295 C CA . ALA A 1 166 ? 19.050 10.047 -1.893 1.00 97.62 166 ALA A CA 1
ATOM 1296 C C . ALA A 1 166 ? 20.577 10.161 -1.989 1.00 97.62 166 ALA A C 1
ATOM 1298 O O . ALA A 1 166 ? 21.150 11.209 -1.697 1.00 97.62 166 ALA A O 1
ATOM 1299 N N . GLN A 1 167 ? 21.249 9.094 -2.420 1.00 97.94 167 GLN A N 1
ATOM 1300 C CA . GLN A 1 167 ? 22.707 9.091 -2.615 1.00 97.94 167 GLN A CA 1
ATOM 1301 C C . GLN A 1 167 ? 23.139 9.598 -4.004 1.00 97.94 167 GLN A C 1
ATOM 1303 O O . GLN A 1 167 ? 24.323 9.863 -4.236 1.00 97.94 167 GLN A O 1
ATOM 1308 N N . GLY A 1 168 ? 22.195 9.699 -4.938 1.00 95.81 168 GLY A N 1
ATOM 1309 C CA . GLY A 1 168 ? 22.377 10.167 -6.309 1.00 95.81 168 GLY A CA 1
ATOM 1310 C C . GLY A 1 168 ? 21.693 11.507 -6.578 1.00 95.81 168 GLY A C 1
ATOM 1311 O O . GLY A 1 168 ? 21.550 12.329 -5.684 1.00 95.81 168 GLY A O 1
ATOM 1312 N N . ASP A 1 169 ? 21.297 11.758 -7.823 1.00 93.12 169 ASP A N 1
ATOM 1313 C CA . ASP A 1 169 ? 20.632 13.001 -8.228 1.00 93.12 169 ASP A CA 1
ATOM 1314 C C . ASP A 1 169 ? 19.157 12.778 -8.590 1.00 93.12 169 ASP A C 1
ATOM 1316 O O . ASP A 1 169 ? 18.629 11.676 -8.512 1.00 93.12 169 ASP A O 1
ATOM 1320 N N . TYR A 1 170 ? 18.462 13.842 -8.980 1.00 87.31 170 TYR A N 1
ATOM 1321 C CA . TYR A 1 170 ? 17.035 13.775 -9.286 1.00 87.31 170 TYR A CA 1
ATOM 1322 C C . TYR A 1 170 ? 16.673 12.810 -10.433 1.00 87.31 170 TYR A C 1
ATOM 1324 O O . TYR A 1 170 ? 15.575 12.254 -10.440 1.00 87.31 170 TYR A O 1
ATOM 1332 N N . GLU A 1 171 ? 17.559 12.626 -11.419 1.00 89.19 171 GLU A N 1
ATOM 1333 C CA . GLU A 1 171 ? 17.328 11.722 -12.553 1.00 89.19 171 GLU A CA 1
ATOM 1334 C C . GLU A 1 171 ? 17.759 10.288 -12.218 1.00 89.19 171 GLU A C 1
ATOM 1336 O O . GLU A 1 171 ? 17.104 9.335 -12.645 1.00 89.19 171 GLU A O 1
ATOM 1341 N N . HIS A 1 172 ? 18.804 10.141 -11.405 1.00 93.50 172 HIS A N 1
ATOM 1342 C CA . HIS A 1 172 ? 19.339 8.872 -10.918 1.00 93.50 172 HIS A CA 1
ATOM 1343 C C . HIS A 1 172 ? 19.504 8.919 -9.392 1.00 93.50 172 HIS A C 1
ATOM 1345 O O . HIS A 1 172 ? 20.616 9.175 -8.918 1.00 93.50 172 HIS A O 1
ATOM 1351 N N . PRO A 1 173 ? 18.416 8.701 -8.625 1.00 95.19 173 PRO A N 1
ATOM 1352 C CA . PRO A 1 173 ? 18.401 8.878 -7.170 1.00 95.19 173 PRO A CA 1
ATOM 1353 C C . PRO A 1 173 ? 19.405 8.009 -6.425 1.00 95.19 173 PRO A C 1
ATOM 1355 O O . PRO A 1 173 ? 19.802 8.353 -5.313 1.00 95.19 173 PRO A O 1
ATOM 1358 N N . GLY A 1 174 ? 19.825 6.894 -7.021 1.00 96.88 174 GLY A N 1
ATOM 1359 C CA . GLY A 1 174 ? 20.653 5.913 -6.356 1.00 96.88 174 GLY A CA 1
ATOM 1360 C C . GLY A 1 174 ? 19.917 5.279 -5.178 1.00 96.88 174 GLY A C 1
ATOM 1361 O O . GLY A 1 174 ? 18.698 5.106 -5.185 1.00 96.88 174 GLY A O 1
ATOM 1362 N N . GLU A 1 175 ? 20.686 4.896 -4.167 1.00 98.00 175 GLU A N 1
ATOM 1363 C CA . GLU A 1 175 ? 20.154 4.349 -2.924 1.00 98.00 175 GLU A CA 1
ATOM 1364 C C . GLU A 1 175 ? 19.368 5.418 -2.150 1.00 98.00 175 GLU A C 1
ATOM 1366 O O . GLU A 1 175 ? 19.771 6.585 -2.124 1.00 98.00 175 GLU A O 1
ATOM 1371 N N . LEU A 1 176 ? 18.258 5.011 -1.527 1.00 98.31 176 LEU A N 1
ATOM 1372 C CA . LEU A 1 176 ? 17.498 5.854 -0.605 1.00 98.31 176 LEU A CA 1
ATOM 1373 C C . LEU A 1 176 ? 17.685 5.360 0.827 1.00 98.31 176 LEU A C 1
ATOM 1375 O O . LEU A 1 176 ? 17.323 4.225 1.145 1.00 98.31 176 LEU A O 1
ATOM 1379 N N . ASP A 1 177 ? 18.158 6.247 1.692 1.00 98.12 177 ASP A N 1
ATOM 1380 C CA . ASP A 1 177 ? 18.154 6.059 3.136 1.00 98.12 177 ASP A CA 1
ATOM 1381 C C . ASP A 1 177 ? 16.862 6.642 3.706 1.00 98.12 177 ASP A C 1
ATOM 1383 O O . ASP A 1 177 ? 16.628 7.853 3.635 1.00 98.12 177 ASP A O 1
ATOM 1387 N N . VAL A 1 178 ? 16.012 5.787 4.276 1.00 98.25 178 VAL A N 1
ATOM 1388 C CA . VAL A 1 178 ? 14.769 6.195 4.936 1.00 98.25 178 VAL A CA 1
ATOM 1389 C C . VAL A 1 178 ? 14.931 5.977 6.430 1.00 98.25 178 VAL A C 1
ATOM 1391 O O . VAL A 1 178 ? 15.163 4.855 6.865 1.00 98.25 178 VAL A O 1
ATOM 1394 N N . SER A 1 179 ? 14.789 7.035 7.225 1.00 98.12 179 SER A N 1
ATOM 1395 C CA . SER A 1 179 ? 14.963 6.969 8.680 1.00 98.12 179 SER A CA 1
ATOM 1396 C C . SER A 1 179 ? 13.888 7.744 9.434 1.00 98.12 179 SER A C 1
ATOM 1398 O O . SER A 1 179 ? 13.292 8.694 8.920 1.00 98.12 179 SER A O 1
ATOM 1400 N N . TRP A 1 180 ? 13.623 7.328 10.667 1.00 97.69 180 TRP A N 1
ATOM 1401 C CA . TRP A 1 180 ? 12.674 7.948 11.584 1.00 97.69 180 TRP A CA 1
ATOM 1402 C C . TRP A 1 180 ? 13.104 7.714 13.035 1.00 97.69 180 TRP A C 1
ATOM 1404 O O . TRP A 1 180 ? 13.985 6.916 13.332 1.00 97.69 180 TRP A O 1
ATOM 1414 N N . SER A 1 181 ? 12.477 8.422 13.971 1.00 94.94 181 SER A N 1
ATOM 1415 C CA . SER A 1 181 ? 12.648 8.136 15.403 1.00 94.94 181 SER A CA 1
ATOM 1416 C C . SER A 1 181 ? 11.622 7.109 15.865 1.00 94.94 181 SER A C 1
ATOM 1418 O O . SER A 1 181 ? 10.447 7.251 15.522 1.00 94.94 181 SER A O 1
ATOM 1420 N N . ASN A 1 182 ? 12.027 6.120 16.669 1.00 92.12 182 ASN A N 1
ATOM 1421 C CA . ASN A 1 182 ? 11.101 5.119 17.202 1.00 92.12 182 ASN A CA 1
ATOM 1422 C C . ASN A 1 182 ? 9.923 5.791 17.948 1.00 92.12 182 ASN A C 1
ATOM 1424 O O . ASN A 1 182 ? 10.146 6.453 18.969 1.00 92.12 182 ASN A O 1
ATOM 1428 N N . PRO A 1 183 ? 8.671 5.613 17.484 1.00 90.00 183 PRO A N 1
ATOM 1429 C CA . PRO A 1 183 ? 7.506 6.264 18.081 1.00 90.00 183 PRO A CA 1
ATOM 1430 C C . PRO A 1 183 ? 7.077 5.636 19.419 1.00 90.00 183 PRO A C 1
ATOM 1432 O O . PRO A 1 183 ? 6.300 6.228 20.158 1.00 90.00 183 PRO A O 1
ATOM 1435 N N . GLY A 1 184 ? 7.564 4.439 19.763 1.00 88.00 184 GLY A N 1
ATOM 1436 C CA . GLY A 1 184 ? 7.237 3.730 21.005 1.00 88.00 184 GLY A CA 1
ATOM 1437 C C . GLY A 1 184 ? 5.894 2.988 21.000 1.00 88.00 184 GLY A C 1
ATOM 1438 O O . GLY A 1 184 ? 5.743 2.034 21.763 1.00 88.00 184 GLY A O 1
ATOM 1439 N N . SER A 1 185 ? 4.956 3.361 20.123 1.00 89.31 185 SER A N 1
ATOM 1440 C CA . SER A 1 185 ? 3.639 2.709 19.990 1.00 89.31 185 SER A CA 1
ATOM 1441 C C . SER A 1 185 ? 3.647 1.417 19.159 1.00 89.31 185 SER A C 1
ATOM 1443 O O . SER A 1 185 ? 2.640 0.715 19.111 1.00 89.31 185 SER A O 1
ATOM 1445 N N . GLY A 1 186 ? 4.784 1.062 18.551 1.00 91.19 186 GLY A N 1
ATOM 1446 C CA . GLY A 1 186 ? 4.921 -0.118 17.693 1.00 91.19 186 GLY A CA 1
ATOM 1447 C C . GLY A 1 186 ? 4.450 0.141 16.260 1.00 91.19 186 GLY A C 1
ATOM 1448 O O . GLY A 1 186 ? 4.549 1.261 15.772 1.00 91.19 186 GLY A O 1
ATOM 1449 N N . GLY A 1 187 ? 3.969 -0.901 15.577 1.00 93.56 187 GLY A N 1
ATOM 1450 C CA . GLY A 1 187 ? 3.493 -0.812 14.194 1.00 93.56 187 GLY A CA 1
ATOM 1451 C C . GLY A 1 187 ? 4.587 -0.913 13.136 1.00 93.56 187 GLY A C 1
ATOM 1452 O O . GLY A 1 187 ? 5.696 -1.378 13.402 1.00 93.56 187 GLY A O 1
ATOM 1453 N N . TYR A 1 188 ? 4.249 -0.468 11.929 1.00 96.19 188 TYR A N 1
ATOM 1454 C CA . TYR A 1 188 ? 5.105 -0.556 10.753 1.00 96.19 188 TYR A CA 1
ATOM 1455 C C . TYR A 1 188 ? 5.204 0.775 10.026 1.00 96.19 188 TYR A C 1
ATOM 1457 O O . TYR A 1 188 ? 4.258 1.568 9.998 1.00 96.19 188 TYR A O 1
ATOM 1465 N N . VAL A 1 189 ? 6.360 0.968 9.401 1.00 96.94 189 VAL A N 1
ATOM 1466 C CA . VAL A 1 189 ? 6.62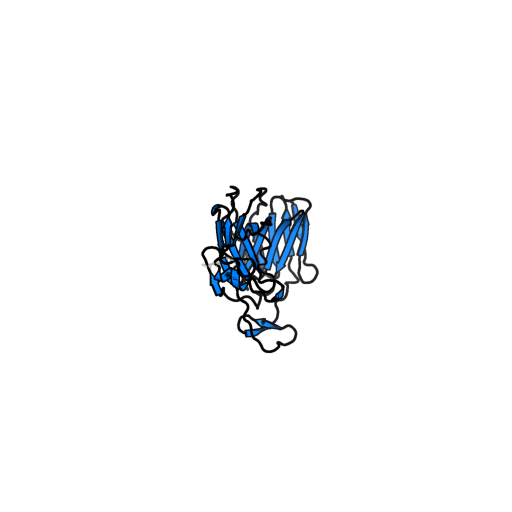5 2.024 8.433 1.00 96.94 189 VAL A CA 1
ATOM 1467 C C . VAL A 1 189 ? 6.709 1.368 7.063 1.00 96.94 189 VAL A C 1
ATOM 1469 O O . VAL A 1 189 ? 7.507 0.453 6.862 1.00 96.94 189 VAL A O 1
ATOM 1472 N N . SER A 1 190 ? 5.874 1.809 6.127 1.00 97.12 190 SER A N 1
ATOM 1473 C CA . SER A 1 190 ? 5.831 1.270 4.768 1.00 97.12 190 SER A CA 1
ATOM 1474 C C . SER A 1 190 ? 5.806 2.374 3.719 1.00 97.12 190 SER A C 1
ATOM 1476 O O . SER A 1 190 ? 5.418 3.513 3.972 1.00 97.12 190 SER A O 1
ATOM 1478 N N . THR A 1 191 ? 6.240 2.049 2.509 1.00 97.50 191 THR A N 1
ATOM 1479 C CA . THR A 1 191 ? 6.096 2.926 1.347 1.00 97.50 191 THR A CA 1
ATOM 1480 C C . THR A 1 191 ? 5.902 2.091 0.090 1.00 97.50 191 THR A C 1
ATOM 1482 O O . THR A 1 191 ? 6.398 0.966 -0.018 1.00 97.50 191 THR A O 1
ATOM 1485 N N . LEU A 1 192 ? 5.162 2.651 -0.860 1.00 96.62 192 LEU A N 1
ATOM 1486 C CA . LEU A 1 192 ? 5.057 2.150 -2.219 1.00 96.62 192 LEU A CA 1
ATOM 1487 C C . LEU A 1 192 ? 5.566 3.253 -3.141 1.00 96.62 192 LEU A C 1
ATOM 1489 O O . LEU A 1 192 ? 4.965 4.321 -3.232 1.00 96.62 192 LEU A O 1
ATOM 1493 N N . ILE A 1 193 ? 6.683 2.983 -3.804 1.00 96.69 193 ILE A N 1
ATOM 1494 C CA . ILE A 1 193 ? 7.332 3.880 -4.749 1.00 96.69 193 ILE A CA 1
ATOM 1495 C C . ILE A 1 193 ? 6.936 3.398 -6.149 1.00 96.69 193 ILE A C 1
ATOM 1497 O O . ILE A 1 193 ? 7.464 2.382 -6.611 1.00 96.69 193 ILE A O 1
ATOM 1501 N N . PRO A 1 194 ? 5.976 4.045 -6.826 1.00 95.19 194 PRO A N 1
ATOM 1502 C CA . PRO A 1 194 ? 5.631 3.689 -8.193 1.00 95.19 194 PRO A CA 1
ATOM 1503 C C . PRO A 1 194 ? 6.709 4.173 -9.169 1.00 95.19 194 PRO A C 1
ATOM 1505 O O . PRO A 1 194 ? 7.436 5.132 -8.903 1.00 95.19 194 PRO A O 1
ATOM 1508 N N . ILE A 1 195 ? 6.785 3.538 -10.339 1.00 94.06 195 ILE A N 1
ATOM 1509 C CA . ILE A 1 195 ? 7.468 4.134 -11.486 1.00 94.06 195 ILE A CA 1
ATOM 1510 C C . ILE A 1 195 ? 6.785 5.454 -11.823 1.00 94.06 195 ILE A C 1
ATOM 1512 O O . ILE A 1 195 ? 5.561 5.574 -11.722 1.00 94.06 195 ILE A O 1
ATOM 1516 N N . ASN A 1 196 ? 7.580 6.430 -12.245 1.00 88.75 196 ASN A N 1
ATOM 1517 C CA . ASN A 1 196 ? 7.078 7.739 -12.618 1.00 88.75 196 ASN A CA 1
ATOM 1518 C C . ASN A 1 196 ? 5.874 7.635 -13.575 1.00 88.75 196 ASN A C 1
ATOM 1520 O O . ASN A 1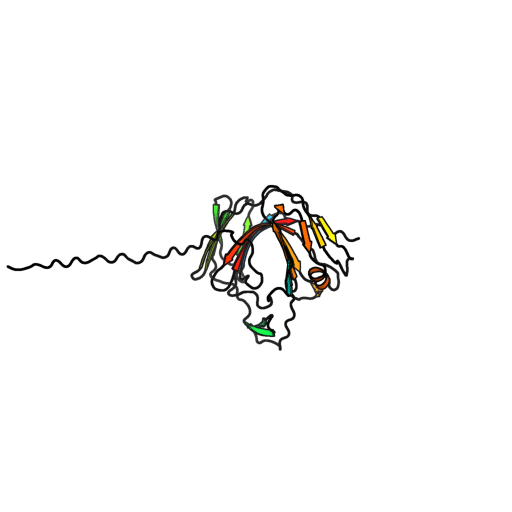 196 ? 5.880 6.855 -14.540 1.00 88.75 196 ASN A O 1
ATOM 1524 N N . HIS A 1 197 ? 4.838 8.437 -13.317 1.00 85.94 197 HIS A N 1
ATOM 1525 C CA . HIS A 1 197 ? 3.550 8.356 -13.999 1.00 85.94 197 HIS A CA 1
ATOM 1526 C C . HIS A 1 197 ? 3.648 8.576 -15.517 1.00 85.94 197 HIS A C 1
ATOM 1528 O O . HIS A 1 197 ? 2.730 8.210 -16.255 1.00 85.94 197 HIS A O 1
ATOM 1534 N N . HIS A 1 198 ? 4.757 9.124 -16.024 1.00 85.81 198 HIS A N 1
ATOM 1535 C CA . HIS A 1 198 ? 5.027 9.241 -17.455 1.00 85.81 198 HIS A CA 1
ATOM 1536 C C . HIS A 1 198 ? 5.318 7.906 -18.160 1.00 85.81 198 HIS A C 1
ATOM 1538 O O . HIS A 1 198 ? 5.179 7.842 -19.383 1.00 85.81 198 HIS A O 1
ATOM 1544 N N . ALA A 1 199 ? 5.688 6.840 -17.440 1.00 84.62 199 ALA A N 1
ATOM 1545 C CA . ALA A 1 199 ? 5.898 5.518 -18.037 1.00 84.62 199 ALA A CA 1
ATOM 1546 C C . ALA A 1 199 ? 4.610 4.707 -18.223 1.00 84.62 199 ALA A C 1
ATOM 1548 O O . ALA A 1 199 ? 4.574 3.829 -19.085 1.00 84.62 199 ALA A O 1
ATOM 1549 N N . GLY A 1 200 ? 3.558 4.989 -17.447 1.00 78.44 200 GLY A N 1
ATOM 1550 C CA . GLY A 1 200 ? 2.269 4.297 -17.560 1.00 78.44 200 GLY A CA 1
ATOM 1551 C C . GLY A 1 200 ? 2.339 2.777 -17.352 1.00 78.44 200 GLY A C 1
ATOM 1552 O O . GLY A 1 200 ? 1.504 2.056 -17.897 1.00 78.44 200 GLY A O 1
ATOM 1553 N N . ALA A 1 201 ? 3.334 2.287 -16.607 1.00 83.81 201 ALA A N 1
ATOM 1554 C CA . ALA A 1 201 ? 3.525 0.873 -16.290 1.00 83.81 201 ALA A CA 1
ATOM 1555 C C . ALA A 1 201 ? 3.313 0.624 -14.785 1.00 83.81 201 ALA A C 1
ATOM 1557 O O . ALA A 1 201 ? 3.634 1.496 -13.985 1.00 83.81 201 ALA A O 1
ATOM 1558 N N . PRO A 1 202 ? 2.824 -0.554 -14.364 1.00 90.19 202 PRO A N 1
ATOM 1559 C CA . PRO A 1 202 ? 2.667 -0.912 -12.953 1.00 90.19 202 PRO A CA 1
ATOM 1560 C C . PRO A 1 202 ? 3.982 -1.439 -12.344 1.00 90.19 202 PRO A C 1
ATOM 1562 O O . PRO A 1 202 ? 3.973 -2.423 -11.613 1.00 90.19 202 PRO A O 1
ATOM 1565 N N . THR A 1 203 ? 5.122 -0.834 -12.685 1.00 95.31 203 THR A N 1
ATOM 1566 C CA . THR A 1 203 ? 6.421 -1.143 -12.062 1.00 95.31 203 THR A CA 1
ATOM 1567 C C . THR A 1 203 ? 6.524 -0.356 -10.757 1.00 95.31 203 THR A C 1
ATOM 1569 O O . THR A 1 203 ? 6.205 0.830 -10.746 1.00 95.31 203 THR A O 1
ATOM 1572 N N . PHE A 1 204 ? 6.943 -0.982 -9.659 1.00 97.12 204 PHE A N 1
ATOM 1573 C CA . PHE A 1 204 ? 7.049 -0.315 -8.359 1.00 97.12 204 PHE A CA 1
ATOM 1574 C C . PHE A 1 204 ? 8.014 -1.033 -7.414 1.00 97.12 204 PHE A C 1
ATOM 1576 O O . PHE A 1 204 ? 8.291 -2.223 -7.569 1.00 97.12 204 PHE A O 1
ATOM 1583 N N . THR A 1 205 ? 8.456 -0.312 -6.389 1.00 98.06 205 THR A N 1
ATOM 1584 C CA . THR A 1 205 ? 9.128 -0.869 -5.212 1.00 98.06 205 THR A CA 1
ATOM 1585 C C . THR A 1 205 ? 8.241 -0.688 -3.997 1.00 98.06 205 THR A C 1
ATOM 1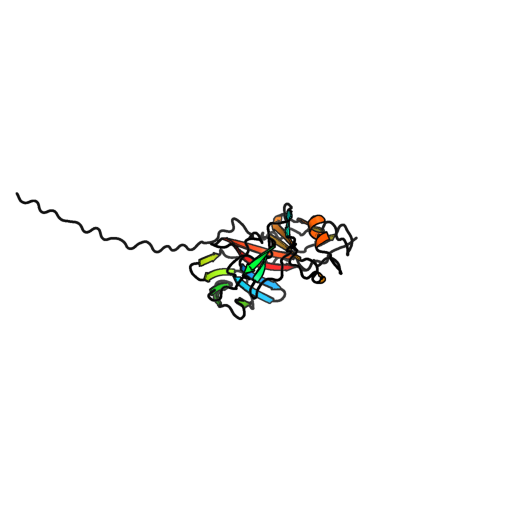587 O O . THR A 1 205 ? 7.708 0.393 -3.765 1.00 98.06 205 THR A O 1
ATOM 1590 N N . SER A 1 206 ? 8.071 -1.745 -3.213 1.00 97.62 206 SER A N 1
ATOM 1591 C CA . SER A 1 206 ? 7.358 -1.701 -1.941 1.00 97.62 206 SER A CA 1
ATOM 1592 C C . SER A 1 206 ? 8.332 -2.020 -0.823 1.00 97.62 206 SER A C 1
ATOM 1594 O O . SER A 1 206 ? 9.068 -3.000 -0.916 1.00 97.62 206 SER A O 1
ATOM 1596 N N . CYS A 1 207 ? 8.345 -1.186 0.212 1.00 98.12 207 CYS A N 1
ATOM 1597 C CA . CYS A 1 207 ? 9.178 -1.385 1.387 1.00 98.12 207 CYS A CA 1
ATOM 1598 C C . CYS A 1 207 ? 8.335 -1.391 2.656 1.00 98.12 207 CYS A C 1
ATOM 1600 O O . CYS A 1 207 ? 7.362 -0.643 2.763 1.00 98.12 207 CYS A O 1
ATOM 1602 N N . GLN A 1 208 ? 8.745 -2.209 3.620 1.00 97.00 208 GLN A N 1
ATOM 1603 C CA . GLN A 1 208 ? 8.122 -2.344 4.928 1.00 97.00 208 GLN A CA 1
ATOM 1604 C C . GLN A 1 208 ? 9.174 -2.668 5.997 1.00 97.00 208 GLN A C 1
ATOM 1606 O O . GLN A 1 208 ? 10.031 -3.539 5.825 1.00 97.00 208 GLN A O 1
ATOM 1611 N N . ALA A 1 209 ? 9.091 -1.977 7.126 1.00 96.50 209 ALA A N 1
ATOM 1612 C CA . ALA A 1 209 ? 9.931 -2.203 8.294 1.00 96.50 209 ALA A CA 1
ATOM 1613 C C . ALA A 1 209 ? 9.102 -2.060 9.570 1.00 96.50 209 ALA A C 1
ATOM 1615 O O . ALA A 1 209 ? 8.079 -1.367 9.583 1.00 96.50 209 ALA A O 1
ATOM 1616 N N . SER A 1 210 ? 9.538 -2.706 10.653 1.00 95.69 210 SER A N 1
ATOM 1617 C CA . SER A 1 210 ? 8.951 -2.428 11.962 1.00 95.69 210 SER A CA 1
ATOM 1618 C C . SER A 1 210 ? 9.254 -0.980 12.326 1.00 95.69 210 SER A C 1
ATOM 1620 O O . SER A 1 210 ? 10.365 -0.501 12.111 1.00 95.69 210 SER A O 1
ATOM 1622 N N . ALA A 1 211 ? 8.315 -0.275 12.954 1.00 95.19 211 ALA A N 1
ATOM 1623 C CA . ALA A 1 211 ? 8.572 1.080 13.439 1.00 95.19 211 ALA A CA 1
ATOM 1624 C C . ALA A 1 211 ? 9.717 1.132 14.473 1.00 95.19 211 ALA A C 1
ATOM 1626 O O . ALA A 1 211 ? 10.306 2.191 14.686 1.00 95.19 211 ALA A O 1
ATOM 1627 N N . SER A 1 212 ? 10.061 -0.006 15.088 1.00 95.56 212 SER A N 1
ATOM 1628 C CA . SER A 1 212 ? 11.213 -0.140 15.984 1.00 95.56 212 SER A CA 1
ATOM 1629 C C . SER A 1 212 ? 12.569 -0.221 15.285 1.00 95.56 212 SER A C 1
ATOM 1631 O O . SER A 1 212 ? 13.576 -0.133 15.981 1.00 95.56 212 SER A O 1
ATOM 1633 N N . ASP A 1 213 ? 12.601 -0.446 13.969 1.00 96.81 213 ASP A N 1
ATOM 1634 C CA . ASP A 1 213 ? 13.851 -0.601 13.214 1.00 96.81 213 ASP A CA 1
ATOM 1635 C C . ASP A 1 213 ? 14.538 0.754 12.980 1.00 96.81 213 ASP A C 1
ATOM 1637 O O . ASP A 1 213 ? 15.745 0.793 12.775 1.00 96.81 213 ASP A O 1
ATOM 1641 N N . GLU A 1 214 ? 13.782 1.857 13.071 1.00 97.00 214 GLU A N 1
ATOM 1642 C CA . GLU A 1 214 ? 14.218 3.262 12.916 1.00 97.00 214 GLU A CA 1
ATOM 1643 C C . GLU A 1 214 ? 14.760 3.639 11.529 1.00 97.00 214 GLU A C 1
ATOM 1645 O O . GLU A 1 214 ? 14.831 4.824 11.205 1.00 97.00 214 GLU A O 1
ATOM 1650 N N . GLU A 1 215 ? 15.078 2.664 10.683 1.00 97.88 215 GLU A N 1
ATOM 1651 C CA . GLU A 1 215 ? 15.531 2.886 9.318 1.00 97.88 215 GLU A CA 1
ATOM 1652 C C . GLU A 1 215 ? 15.251 1.694 8.395 1.00 97.88 215 GLU A C 1
ATOM 1654 O O . GLU A 1 215 ? 15.127 0.547 8.827 1.00 97.88 215 GLU A O 1
ATOM 1659 N N . PHE A 1 216 ? 15.194 1.968 7.093 1.00 98.12 216 PHE A N 1
ATOM 1660 C CA . PHE A 1 216 ? 15.463 0.982 6.053 1.00 98.12 216 PHE A CA 1
ATOM 1661 C C . PHE A 1 216 ? 16.157 1.645 4.863 1.00 98.12 216 PHE A C 1
ATOM 1663 O O . PHE A 1 216 ? 16.062 2.852 4.642 1.00 98.12 216 PHE A O 1
ATOM 1670 N N . VAL A 1 217 ? 16.819 0.816 4.061 1.00 98.31 217 VAL A N 1
ATOM 1671 C CA . VAL A 1 217 ? 17.499 1.237 2.836 1.00 98.31 217 VAL A CA 1
ATOM 1672 C C . VAL A 1 217 ? 16.764 0.672 1.627 1.00 98.31 217 VAL A C 1
ATOM 1674 O O . VAL A 1 217 ? 16.465 -0.528 1.585 1.00 98.31 217 VAL A O 1
ATOM 1677 N N . VAL A 1 218 ? 16.499 1.527 0.637 1.00 98.31 218 VAL A N 1
ATOM 1678 C CA . VAL A 1 218 ? 16.001 1.117 -0.681 1.00 98.31 218 VAL A CA 1
ATOM 1679 C C . VAL A 1 218 ? 17.178 1.081 -1.656 1.00 98.31 218 VAL A C 1
ATOM 1681 O O . VAL A 1 218 ? 17.701 2.142 -2.004 1.00 98.31 218 VAL A O 1
ATOM 1684 N N . PRO A 1 219 ? 17.617 -0.108 -2.105 1.00 98.38 219 PRO A N 1
ATOM 1685 C CA . PRO A 1 219 ? 18.772 -0.220 -2.988 1.00 98.38 219 PRO A CA 1
ATOM 1686 C C . PRO A 1 219 ? 18.572 0.518 -4.313 1.00 98.38 219 PRO A C 1
ATOM 1688 O O . PRO A 1 219 ? 17.468 0.525 -4.865 1.00 98.38 219 PRO A O 1
ATOM 1691 N N . ALA A 1 220 ? 19.654 1.071 -4.865 1.00 97.75 220 ALA A N 1
ATOM 1692 C CA . ALA A 1 220 ? 19.632 1.816 -6.125 1.00 97.75 220 ALA A CA 1
ATOM 1693 C C . ALA A 1 220 ? 18.984 1.025 -7.275 1.00 97.75 220 ALA A C 1
ATOM 1695 O O . ALA A 1 220 ? 18.194 1.572 -8.042 1.00 97.75 220 ALA A O 1
ATOM 1696 N N . GLU A 1 221 ? 19.232 -0.288 -7.361 1.00 97.50 221 GLU A N 1
ATOM 1697 C CA . GLU A 1 221 ? 18.644 -1.153 -8.389 1.00 97.50 221 GLU A CA 1
ATOM 1698 C C . GLU A 1 221 ? 17.113 -1.280 -8.316 1.00 97.50 221 GLU A C 1
ATOM 1700 O O . GLU A 1 221 ? 16.502 -1.732 -9.282 1.00 97.50 221 GLU A O 1
ATOM 1705 N N . MET A 1 222 ? 16.496 -0.884 -7.200 1.00 97.88 222 MET A N 1
ATOM 1706 C CA . MET A 1 222 ? 15.043 -0.868 -6.999 1.00 97.88 222 MET A CA 1
ATOM 1707 C C . MET A 1 222 ? 14.443 0.539 -7.143 1.00 97.88 222 MET A C 1
ATOM 1709 O O . MET A 1 222 ? 13.224 0.680 -7.186 1.00 97.88 222 MET A O 1
ATOM 1713 N N . VAL A 1 223 ? 15.268 1.586 -7.205 1.00 96.62 223 VAL A N 1
ATOM 1714 C CA . VAL A 1 223 ? 14.827 2.993 -7.228 1.00 96.62 223 VAL A CA 1
ATOM 1715 C C . VAL A 1 223 ? 15.104 3.633 -8.578 1.00 96.62 223 VAL A C 1
ATOM 1717 O O . VAL A 1 223 ? 14.211 4.236 -9.170 1.00 96.62 223 VAL A O 1
ATOM 1720 N N . ASP A 1 224 ? 16.312 3.462 -9.111 1.00 96.00 224 ASP A N 1
ATOM 1721 C CA . ASP A 1 224 ? 16.711 4.056 -10.386 1.00 96.00 224 ASP A CA 1
ATOM 1722 C C . ASP A 1 224 ? 15.786 3.659 -11.552 1.00 96.00 224 ASP A C 1
ATOM 1724 O O . ASP A 1 224 ? 15.452 4.535 -12.353 1.00 96.00 224 ASP A O 1
ATOM 1728 N N . PRO A 1 225 ? 15.282 2.407 -11.662 1.00 95.12 225 PRO A N 1
ATOM 1729 C CA . PRO A 1 225 ? 14.317 2.056 -12.708 1.00 95.12 225 PRO A CA 1
ATOM 1730 C C . PRO A 1 225 ? 12.973 2.791 -12.602 1.00 95.12 225 PRO A C 1
ATOM 1732 O O . PRO A 1 225 ? 12.232 2.851 -13.583 1.00 95.12 225 PRO A O 1
ATOM 1735 N N . LEU A 1 226 ? 12.639 3.324 -11.423 1.00 95.00 226 LEU A N 1
ATOM 1736 C CA . LEU A 1 226 ? 11.389 4.040 -11.165 1.00 95.00 226 LEU A CA 1
ATOM 1737 C C . LEU A 1 226 ? 11.475 5.521 -11.569 1.00 95.00 226 LEU A C 1
ATOM 1739 O O . LEU A 1 226 ? 10.454 6.147 -11.858 1.00 95.00 226 LEU A O 1
ATOM 1743 N N . SER A 1 227 ? 12.690 6.069 -11.624 1.00 92.00 227 SER A N 1
ATOM 1744 C CA . SER A 1 227 ? 12.981 7.465 -11.951 1.00 92.00 227 SER A CA 1
ATOM 1745 C C . SER A 1 227 ? 13.049 7.681 -13.467 1.00 92.00 227 SER A C 1
ATOM 1747 O O . SER A 1 227 ? 14.117 7.712 -14.079 1.00 92.00 227 SER A O 1
ATOM 1749 N N . VAL A 1 228 ? 11.890 7.804 -14.119 1.00 87.25 228 VAL A N 1
ATOM 1750 C CA . VAL A 1 228 ? 11.808 7.946 -15.583 1.00 87.25 228 VAL A CA 1
ATOM 1751 C C . VAL A 1 228 ? 11.160 9.258 -16.006 1.00 87.25 228 VAL A C 1
ATOM 1753 O O . VAL A 1 228 ? 10.113 9.651 -15.514 1.00 87.25 228 VAL A O 1
ATOM 1756 N N . GLY A 1 229 ? 11.769 9.947 -16.973 1.00 83.75 229 GLY A N 1
ATOM 1757 C CA . GLY A 1 229 ? 11.221 11.170 -17.568 1.00 83.75 229 GLY A CA 1
ATOM 1758 C C . GLY A 1 229 ? 11.387 12.413 -16.692 1.00 83.75 229 GLY A C 1
ATOM 1759 O O . GLY A 1 229 ? 12.133 13.312 -17.071 1.00 83.75 229 GLY A O 1
ATOM 1760 N N . THR A 1 230 ? 10.698 12.477 -15.549 1.00 84.44 230 THR A N 1
ATOM 1761 C CA . THR A 1 230 ? 10.744 13.623 -14.622 1.00 84.44 230 THR A CA 1
ATOM 1762 C C . THR A 1 230 ? 11.179 13.220 -13.220 1.00 84.44 230 THR A C 1
ATOM 1764 O O . THR A 1 230 ? 10.682 13.791 -12.255 1.00 84.44 230 THR A O 1
ATOM 1767 N N . GLY A 1 231 ? 12.098 12.265 -13.103 1.00 89.00 231 GLY A N 1
ATOM 1768 C CA . GLY A 1 231 ? 12.692 11.862 -11.828 1.00 89.00 231 GLY A CA 1
ATOM 1769 C C . GLY A 1 231 ? 11.833 10.908 -10.995 1.00 89.00 231 GLY A C 1
ATOM 1770 O O . GLY A 1 231 ? 10.844 10.344 -11.476 1.00 89.00 231 GLY A O 1
ATOM 1771 N N . LEU A 1 232 ? 12.236 10.739 -9.737 1.00 89.75 232 LEU A N 1
ATOM 1772 C CA . LEU A 1 232 ? 11.602 9.859 -8.758 1.00 89.75 232 LEU A CA 1
ATOM 1773 C C . LEU A 1 232 ? 10.252 10.394 -8.266 1.00 89.75 232 LEU A C 1
ATOM 1775 O O . LEU A 1 232 ? 10.135 11.552 -7.872 1.00 89.75 232 LEU A O 1
ATOM 1779 N N . GLU A 1 233 ? 9.257 9.512 -8.184 1.00 86.12 233 GLU A N 1
ATOM 1780 C CA . GLU A 1 233 ? 7.960 9.796 -7.562 1.00 86.12 233 GLU A CA 1
ATOM 1781 C C . GLU A 1 233 ? 7.852 9.173 -6.174 1.00 86.12 233 GLU A C 1
ATOM 1783 O O . GLU A 1 233 ? 7.045 8.284 -5.914 1.00 86.12 233 GLU A O 1
ATOM 1788 N N . PHE A 1 234 ? 8.674 9.667 -5.253 1.00 89.69 234 PHE A N 1
ATOM 1789 C CA . PHE A 1 234 ? 8.525 9.340 -3.844 1.00 89.69 234 PHE A CA 1
ATOM 1790 C C . PHE A 1 234 ? 7.505 10.296 -3.223 1.00 89.69 234 PHE A C 1
ATOM 1792 O O . PHE A 1 234 ? 7.804 11.465 -2.991 1.00 89.69 234 PHE A O 1
ATOM 1799 N N . GLN A 1 235 ? 6.278 9.823 -3.009 1.00 86.94 235 GLN A N 1
ATOM 1800 C CA . GLN A 1 235 ? 5.187 10.690 -2.552 1.00 86.94 235 GLN A CA 1
ATOM 1801 C C . GLN A 1 235 ? 4.986 10.639 -1.042 1.00 86.94 235 GLN A C 1
ATOM 1803 O O . GLN A 1 235 ? 4.716 11.665 -0.426 1.00 86.94 235 GLN A O 1
ATOM 1808 N N . SER A 1 236 ? 5.062 9.451 -0.440 1.00 94.31 236 SER A N 1
ATOM 1809 C CA . SER A 1 236 ? 4.697 9.298 0.963 1.00 94.31 236 SER A CA 1
ATOM 1810 C C . SER A 1 236 ? 5.279 8.053 1.620 1.00 94.31 236 SER A C 1
ATOM 1812 O O . SER A 1 236 ? 5.692 7.085 0.977 1.00 94.31 236 SER A O 1
ATOM 1814 N N . VAL A 1 237 ? 5.263 8.098 2.944 1.00 96.50 237 VAL A N 1
ATOM 1815 C CA . VAL A 1 237 ? 5.474 6.980 3.851 1.00 96.50 237 VAL A CA 1
ATOM 1816 C C . VAL A 1 237 ? 4.204 6.804 4.674 1.00 96.50 237 VAL A C 1
ATOM 1818 O O . VAL A 1 237 ? 3.559 7.778 5.059 1.00 96.50 237 VAL A O 1
ATOM 1821 N N . GLN A 1 238 ? 3.829 5.564 4.936 1.00 96.44 238 GLN A N 1
ATOM 1822 C CA . GLN A 1 238 ? 2.685 5.196 5.752 1.00 96.44 238 GLN A CA 1
ATOM 1823 C C . GLN A 1 238 ? 3.186 4.679 7.100 1.00 96.44 238 GLN A C 1
ATOM 1825 O O . GLN A 1 238 ? 4.079 3.835 7.153 1.00 96.44 238 GLN A O 1
ATOM 1830 N N . TYR A 1 239 ? 2.603 5.169 8.191 1.00 96.56 239 TYR A N 1
ATOM 1831 C CA . TYR A 1 239 ? 2.867 4.674 9.542 1.00 96.56 239 TYR A CA 1
ATOM 1832 C C . TYR A 1 239 ? 1.572 4.172 10.166 1.00 96.56 239 TYR A C 1
ATOM 1834 O O . TYR A 1 239 ? 0.603 4.930 10.265 1.00 96.56 239 TYR A O 1
ATOM 1842 N N . GLY A 1 240 ? 1.542 2.904 10.572 1.00 95.75 240 GLY A N 1
ATOM 1843 C CA . GLY A 1 240 ? 0.306 2.298 11.050 1.00 95.75 240 GLY A CA 1
ATOM 1844 C C . GLY A 1 240 ? 0.404 0.841 11.472 1.00 95.75 240 GLY A C 1
ATOM 1845 O O . GLY A 1 240 ? 1.486 0.275 11.639 1.00 95.75 240 GLY A O 1
ATOM 1846 N N . THR A 1 241 ? -0.768 0.248 11.660 1.00 95.56 241 THR A N 1
ATOM 1847 C CA . THR A 1 241 ? -0.964 -1.173 11.952 1.00 95.56 241 THR A CA 1
ATOM 1848 C C . THR A 1 241 ? -1.476 -1.893 10.710 1.00 95.56 241 THR A C 1
ATOM 1850 O O . THR A 1 241 ? -2.245 -1.330 9.931 1.00 95.56 241 THR A O 1
ATOM 1853 N N . TYR A 1 242 ? -1.025 -3.131 10.518 1.00 95.50 242 TYR A N 1
ATOM 1854 C CA . TYR A 1 242 ? -1.293 -3.935 9.327 1.00 95.50 242 TYR A CA 1
ATOM 1855 C C . TYR A 1 242 ? -1.562 -5.384 9.727 1.00 95.50 242 TYR A C 1
ATOM 1857 O O . TYR A 1 242 ? -0.981 -5.872 10.697 1.00 95.50 242 TYR A O 1
ATOM 1865 N N . ALA A 1 243 ? -2.426 -6.057 8.973 1.00 95.25 243 ALA A N 1
ATOM 1866 C CA . ALA A 1 243 ? -2.613 -7.501 9.040 1.00 95.25 243 ALA A CA 1
ATOM 1867 C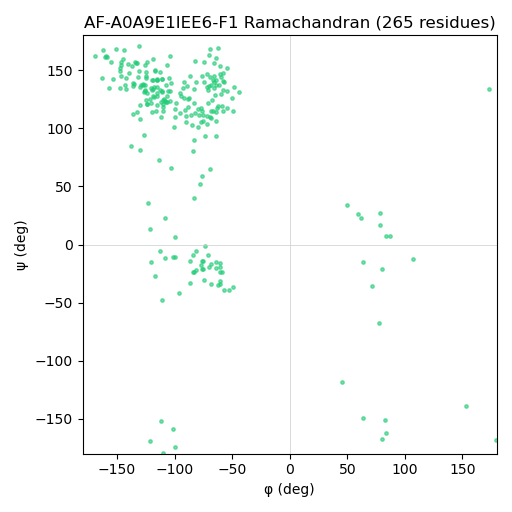 C . ALA A 1 243 ? -2.948 -8.046 7.650 1.00 95.25 243 ALA A C 1
ATOM 1869 O O . ALA A 1 243 ? -3.466 -7.318 6.801 1.00 95.25 243 ALA A O 1
ATOM 1870 N N . ALA A 1 244 ? -2.690 -9.329 7.429 1.00 95.19 244 ALA A N 1
ATOM 1871 C CA . ALA A 1 244 ? -2.966 -10.002 6.170 1.00 95.19 244 ALA A CA 1
ATOM 1872 C C . ALA A 1 244 ? -3.833 -11.240 6.401 1.00 95.19 244 ALA A C 1
ATOM 1874 O O . ALA A 1 244 ? -3.524 -12.056 7.265 1.00 95.19 244 ALA A O 1
ATOM 1875 N N . ALA A 1 245 ? -4.892 -11.392 5.607 1.00 94.38 245 ALA A N 1
ATOM 1876 C CA . ALA A 1 245 ? -5.769 -12.558 5.628 1.00 94.38 245 ALA A CA 1
ATOM 1877 C C . ALA A 1 245 ? -5.611 -13.364 4.342 1.00 94.38 245 ALA A C 1
ATOM 1879 O O . ALA A 1 245 ? -5.842 -12.831 3.255 1.00 94.38 245 ALA A O 1
ATOM 1880 N N . PHE A 1 246 ? -5.257 -14.641 4.454 1.00 92.94 246 PHE A N 1
ATOM 1881 C CA . PHE A 1 246 ? -5.165 -15.540 3.307 1.00 92.94 246 PHE A CA 1
ATOM 1882 C C . PHE A 1 246 ? -6.462 -16.324 3.141 1.00 92.94 246 PHE A C 1
ATOM 1884 O O . PHE A 1 246 ? -6.952 -16.932 4.087 1.00 92.94 246 PHE A O 1
ATOM 1891 N N . VAL A 1 247 ? -6.983 -16.331 1.920 1.00 91.75 247 VAL A N 1
ATOM 1892 C CA . VAL A 1 247 ? -8.188 -17.060 1.516 1.00 91.75 247 VAL A CA 1
ATOM 1893 C C . VAL A 1 247 ? -7.913 -17.851 0.245 1.00 91.75 247 VAL A C 1
ATOM 1895 O O . VAL A 1 247 ? -6.888 -17.673 -0.424 1.00 91.75 247 VAL A O 1
ATOM 1898 N N . ASP A 1 248 ? -8.857 -18.706 -0.137 1.00 90.06 248 ASP A N 1
ATOM 1899 C CA . ASP A 1 248 ? -8.811 -19.350 -1.443 1.00 90.06 248 ASP A CA 1
ATOM 1900 C C . ASP A 1 248 ? -8.782 -18.282 -2.550 1.00 90.06 248 ASP A C 1
ATOM 1902 O O . ASP A 1 248 ? -9.726 -17.519 -2.744 1.00 90.06 248 ASP A O 1
ATOM 1906 N N . GLY A 1 249 ? -7.673 -18.229 -3.289 1.00 88.44 249 GLY A N 1
ATOM 1907 C CA . GLY A 1 249 ? -7.473 -17.288 -4.396 1.00 88.44 249 GLY A CA 1
ATOM 1908 C C . GLY A 1 249 ? -6.505 -16.137 -4.114 1.00 88.44 249 GLY A C 1
ATOM 1909 O O . GLY A 1 249 ? -6.060 -15.509 -5.075 1.00 88.44 249 GLY A O 1
ATOM 1910 N N . GLY A 1 250 ? -6.106 -15.907 -2.856 1.00 95.19 250 GLY A N 1
ATOM 1911 C CA . GLY A 1 250 ? -5.015 -14.988 -2.521 1.00 95.19 250 GLY A CA 1
ATOM 1912 C C . GLY A 1 250 ? -5.123 -14.363 -1.131 1.00 95.19 250 GLY A C 1
ATOM 1913 O O . GLY A 1 250 ? -5.418 -15.051 -0.161 1.00 95.19 250 GLY A O 1
ATOM 1914 N N . CYS A 1 251 ? -4.812 -13.074 -1.022 1.00 96.44 251 CYS A N 1
ATOM 1915 C CA . CYS A 1 251 ? -4.599 -12.388 0.246 1.00 96.44 251 CYS A CA 1
ATOM 1916 C C . CYS A 1 251 ? -5.276 -11.012 0.289 1.00 96.44 251 CYS A C 1
ATOM 1918 O O . CYS A 1 251 ? -5.231 -10.259 -0.687 1.00 96.44 251 CYS A O 1
ATOM 1920 N N . ILE A 1 252 ? -5.879 -10.672 1.426 1.00 97.25 252 ILE A N 1
ATOM 1921 C CA . ILE A 1 252 ? -6.492 -9.369 1.693 1.00 97.25 252 ILE A CA 1
ATOM 1922 C C . ILE A 1 252 ? -5.655 -8.619 2.724 1.00 97.25 252 ILE A C 1
ATOM 1924 O O . ILE A 1 252 ? -5.409 -9.117 3.823 1.00 97.25 252 ILE A O 1
ATOM 1928 N N . GLN A 1 253 ? -5.236 -7.407 2.364 1.00 97.50 253 GLN A N 1
ATOM 1929 C CA . GLN A 1 253 ? -4.489 -6.525 3.251 1.00 97.50 253 GLN A CA 1
ATOM 1930 C C . GLN A 1 253 ? -5.449 -5.675 4.081 1.00 97.50 253 GLN A C 1
ATOM 1932 O O . GLN A 1 253 ? -6.241 -4.912 3.528 1.00 97.50 253 GLN A O 1
ATOM 1937 N N . PHE A 1 254 ? -5.300 -5.732 5.398 1.00 97.62 254 PHE A N 1
ATOM 1938 C CA . PHE A 1 254 ? -5.942 -4.826 6.341 1.00 97.62 254 PHE A CA 1
ATOM 1939 C C . PHE A 1 254 ? -4.932 -3.796 6.837 1.00 97.62 254 PHE A C 1
ATOM 1941 O O . PHE A 1 254 ? -3.769 -4.134 7.085 1.00 97.62 254 PHE A O 1
ATOM 1948 N N . SER A 1 255 ? -5.350 -2.538 6.970 1.00 97.25 255 SER A N 1
ATOM 1949 C CA . SER A 1 255 ? -4.446 -1.476 7.417 1.00 97.25 255 SER A CA 1
ATOM 1950 C C . SER A 1 255 ? -5.153 -0.316 8.113 1.00 97.25 255 SER A C 1
ATOM 1952 O O . SER A 1 255 ? -6.200 0.139 7.664 1.00 97.25 255 SER A O 1
ATOM 1954 N N . VAL A 1 256 ? -4.537 0.238 9.153 1.00 97.50 256 VAL A N 1
ATOM 1955 C CA . VAL A 1 256 ? -4.929 1.518 9.757 1.00 97.50 256 VAL A CA 1
ATOM 1956 C C . VAL A 1 256 ? -3.682 2.376 9.883 1.00 97.50 256 VAL A C 1
ATOM 1958 O O . VAL A 1 256 ? -2.809 2.078 10.700 1.00 97.50 256 VAL A O 1
ATOM 1961 N N . PHE A 1 257 ? -3.565 3.420 9.062 1.00 96.38 257 PHE A N 1
ATOM 1962 C CA . PHE A 1 257 ? -2.325 4.189 8.957 1.00 96.38 257 PHE A CA 1
ATOM 1963 C C . PHE A 1 257 ? -2.532 5.690 8.742 1.00 96.38 257 PHE A C 1
ATOM 1965 O O . PHE A 1 257 ? -3.611 6.185 8.415 1.00 96.38 257 PHE A O 1
ATOM 1972 N N . ARG A 1 258 ? -1.439 6.434 8.915 1.00 95.25 258 ARG A N 1
ATOM 1973 C CA . ARG A 1 258 ? -1.324 7.853 8.573 1.00 95.25 258 ARG A CA 1
ATOM 1974 C C . ARG A 1 258 ? -0.297 8.035 7.475 1.00 95.25 258 ARG A C 1
ATOM 1976 O O . ARG A 1 258 ? 0.755 7.396 7.513 1.00 95.25 258 ARG A O 1
ATOM 1983 N N . TYR A 1 259 ? -0.561 8.961 6.560 1.00 94.44 259 TYR A N 1
ATOM 1984 C CA . TYR A 1 259 ? 0.470 9.408 5.634 1.00 94.44 259 TYR A CA 1
ATOM 1985 C C . TYR A 1 259 ? 1.459 10.360 6.315 1.00 94.44 259 TYR A C 1
ATOM 1987 O O . TYR A 1 259 ? 1.123 11.176 7.185 1.00 94.44 259 TYR A O 1
ATOM 1995 N N . ARG A 1 260 ? 2.708 10.251 5.883 1.00 94.06 260 ARG A N 1
ATOM 1996 C CA . ARG A 1 260 ? 3.799 11.190 6.098 1.00 94.06 260 ARG A CA 1
ATOM 1997 C C . ARG A 1 260 ? 4.355 11.539 4.728 1.00 94.06 260 ARG A C 1
ATOM 1999 O O . ARG A 1 260 ? 4.596 10.651 3.917 1.00 94.06 260 ARG A O 1
ATOM 2006 N N . PHE A 1 261 ? 4.547 12.826 4.486 1.00 93.88 261 PHE A N 1
ATOM 2007 C CA . PHE A 1 261 ? 5.012 13.356 3.207 1.00 93.88 261 PHE A CA 1
ATOM 2008 C C . PHE A 1 261 ? 6.405 13.958 3.409 1.00 93.88 261 PHE A C 1
ATOM 2010 O O . PHE A 1 261 ? 6.517 15.179 3.533 1.00 93.88 261 PHE A O 1
ATOM 2017 N N . PRO A 1 262 ? 7.451 13.127 3.583 1.00 93.50 262 PRO A N 1
ATOM 2018 C CA . PRO A 1 262 ? 8.806 13.641 3.685 1.00 93.50 262 PRO A CA 1
ATOM 2019 C C . PRO A 1 262 ? 9.250 14.204 2.332 1.00 93.50 262 PRO A C 1
ATOM 2021 O O . PRO A 1 262 ? 8.926 13.647 1.283 1.00 93.50 262 PRO A O 1
ATOM 2024 N N . ASP A 1 263 ? 10.031 15.278 2.367 1.00 91.69 263 ASP A N 1
ATOM 2025 C CA . ASP A 1 263 ? 10.819 15.677 1.206 1.00 91.69 263 ASP A CA 1
ATOM 2026 C C . ASP A 1 263 ? 11.982 14.687 1.024 1.00 91.69 263 ASP A C 1
ATOM 2028 O O . ASP A 1 263 ? 12.536 14.178 2.004 1.00 91.69 263 ASP A O 1
ATOM 2032 N N . VAL A 1 264 ? 12.364 14.435 -0.230 1.00 93.62 264 VAL A N 1
ATOM 2033 C CA . VAL A 1 264 ? 13.594 13.699 -0.548 1.00 93.62 264 VAL A CA 1
ATOM 2034 C C . VAL A 1 264 ? 14.744 14.693 -0.637 1.00 93.62 264 VAL A C 1
ATOM 2036 O O . VAL A 1 264 ? 14.727 15.593 -1.480 1.00 93.62 264 VAL A O 1
ATOM 2039 N N . ASP A 1 265 ? 15.737 14.527 0.230 1.00 95.44 265 ASP A N 1
ATOM 2040 C CA . ASP A 1 265 ? 16.965 15.315 0.204 1.00 95.44 265 ASP A CA 1
ATOM 2041 C C . ASP A 1 265 ? 17.945 14.718 -0.812 1.00 95.44 265 ASP A C 1
ATOM 2043 O O . ASP A 1 265 ? 18.308 13.544 -0.712 1.00 95.44 265 ASP A O 1
ATOM 2047 N N . PHE A 1 266 ? 18.357 15.525 -1.789 1.00 92.81 266 PHE A N 1
ATOM 2048 C CA . PHE A 1 266 ? 19.343 15.156 -2.805 1.00 92.81 266 PHE A CA 1
ATOM 2049 C C . PHE A 1 266 ? 20.642 15.960 -2.584 1.00 92.81 266 PHE A C 1
ATOM 2051 O O . PHE A 1 266 ? 20.560 17.145 -2.244 1.00 92.81 266 PHE A O 1
ATOM 2058 N N . PRO A 1 267 ? 21.827 15.357 -2.792 1.00 89.50 267 PRO A N 1
ATOM 2059 C CA . PRO A 1 267 ? 23.133 16.014 -2.691 1.00 89.50 267 PRO A CA 1
ATOM 2060 C C . PRO A 1 267 ? 23.367 17.184 -3.664 1.00 89.50 267 PRO A C 1
ATOM 2062 O O . PRO A 1 267 ? 22.732 1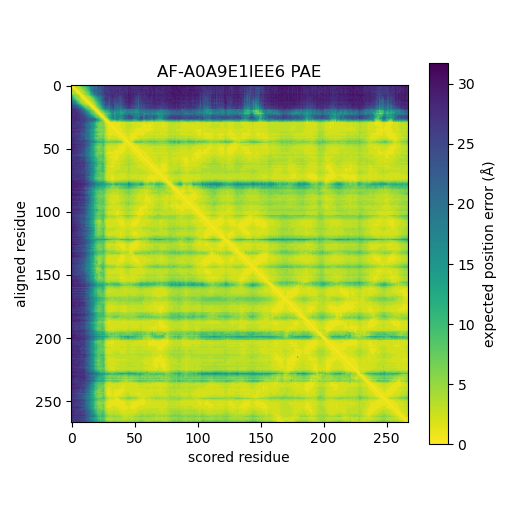7.252 -4.742 1.00 89.50 267 PRO A O 1
#